Protein AF-0000000082848103 (afdb_homodimer)

Organism: NCBI:txid2654633

Sequence (304 aa):
MNLLFFLGFLLAAAAAAANQLCRLSSSDILIDDTCYRFENSNLNYHDAQRYCHIMKMNVAIAKDERKWNFLASMAVTKFGITNGNFYIGLSRSNASSPFYWDDGTPLEVHNFGIMTPQNNVIELMHTSKWTTVNPTEPHLFICSYLMNATHSMNLLFFLGFLLAAAAAAANQLCRLSSSDILIDDTCYRFENSNLNYHDAQRYCHIMKMNVAIAKDERKWNFLASMAVTKFGITNGNFYIGLSRSNASSPFYWDDGTPLEVHNFGIMTPQNNVIELMHTSKWTTVNPTEPHLFICSYLMNATHS

Radius of gyration: 25.79 Å; Cα contacts (8 Å, |Δi|>4): 547; chains: 2; bounding box: 111×70×80 Å

Structure (mmCIF, N/CA/C/O backbone):
data_AF-0000000082848103-model_v1
#
loop_
_entity.id
_entity.type
_entity.pdbx_description
1 polymer 'C-type lectin domain-containing protein'
#
loop_
_atom_site.group_PDB
_atom_site.id
_atom_site.type_symbol
_atom_site.label_atom_id
_atom_site.label_alt_id
_atom_site.label_comp_id
_atom_site.label_asym_id
_atom_site.label_entity_id
_atom_site.label_seq_id
_atom_site.pdbx_PDB_ins_code
_atom_site.Cartn_x
_atom_site.Cartn_y
_atom_site.Cartn_z
_atom_site.occupancy
_atom_site.B_iso_or_equiv
_atom_site.auth_seq_id
_atom_site.auth_comp_id
_atom_site.auth_asym_id
_atom_site.auth_atom_id
_atom_site.pdbx_PDB_model_num
ATOM 1 N N . MET A 1 1 ? 61.398 -39.276 14.894 1 38.74 1 MET A N 1
ATOM 2 C CA . MET A 1 1 ? 60.59 -38.394 14.057 1 38.74 1 MET A CA 1
ATOM 3 C C . MET A 1 1 ? 59.183 -38.243 14.627 1 38.74 1 MET A C 1
ATOM 5 O O . MET A 1 1 ? 58.469 -39.232 14.799 1 38.74 1 MET A O 1
ATOM 9 N N . ASN A 1 2 ? 58.945 -37.197 15.58 1 44.97 2 ASN A N 1
ATOM 10 C CA . ASN A 1 2 ? 57.739 -36.649 16.19 1 44.97 2 ASN A CA 1
ATOM 11 C C . ASN A 1 2 ? 56.753 -36.153 15.137 1 44.97 2 ASN A C 1
ATOM 13 O O . ASN A 1 2 ? 57.069 -35.248 14.362 1 44.97 2 ASN A O 1
ATOM 17 N N . LEU A 1 3 ? 55.925 -37.044 14.566 1 45.06 3 LEU A N 1
ATOM 18 C CA . LEU A 1 3 ? 54.809 -36.704 13.691 1 45.06 3 LEU A CA 1
ATOM 19 C C . LEU A 1 3 ? 53.856 -35.731 14.378 1 45.06 3 LEU A C 1
ATOM 21 O O . LEU A 1 3 ? 53.217 -36.081 15.373 1 45.06 3 LEU A O 1
ATOM 25 N N . LEU A 1 4 ? 54.234 -34.466 14.37 1 45.69 4 LEU A N 1
ATOM 26 C CA . LEU A 1 4 ? 53.339 -33.395 14.793 1 45.69 4 LEU A CA 1
ATOM 27 C C . LEU A 1 4 ? 52.054 -33.404 13.971 1 45.69 4 LEU A C 1
ATOM 29 O O . LEU A 1 4 ? 52.097 -33.306 12.743 1 45.69 4 LEU A O 1
ATOM 33 N N . PHE A 1 5 ? 51.038 -34.121 14.45 1 46.75 5 PHE A N 1
ATOM 34 C CA . PHE A 1 5 ? 49.677 -34.071 13.928 1 46.75 5 PHE A CA 1
ATOM 35 C C . PHE A 1 5 ? 49.118 -32.655 14.007 1 46.75 5 PHE A C 1
ATOM 37 O O . PHE A 1 5 ? 49.01 -32.085 15.095 1 46.75 5 PHE A O 1
ATOM 44 N N . PHE A 1 6 ? 49.348 -31.856 12.941 1 47.31 6 PHE A N 1
ATOM 45 C CA . PHE A 1 6 ? 48.682 -30.563 12.831 1 47.31 6 PHE A CA 1
ATOM 46 C C . PHE A 1 6 ? 47.17 -30.739 12.749 1 47.31 6 PHE A C 1
ATOM 48 O O . PHE A 1 6 ? 46.66 -31.331 11.796 1 47.31 6 PHE A O 1
ATOM 55 N N . LEU A 1 7 ? 46.516 -30.761 13.886 1 48.54 7 LEU A N 1
ATOM 56 C CA . LEU A 1 7 ? 45.06 -30.683 13.936 1 48.54 7 LEU A CA 1
ATOM 57 C C . LEU A 1 7 ? 44.563 -29.385 13.308 1 48.54 7 LEU A C 1
ATOM 59 O O . LEU A 1 7 ? 44.825 -28.298 13.829 1 48.54 7 LEU A O 1
ATOM 63 N N . GLY 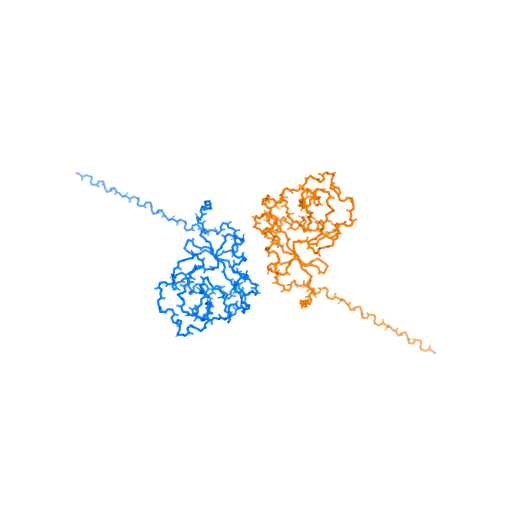A 1 8 ? 44.384 -29.401 11.985 1 44.58 8 GLY A N 1
ATOM 64 C CA . GLY A 1 8 ? 43.737 -28.286 11.312 1 44.58 8 GLY A CA 1
ATOM 65 C C . GLY A 1 8 ? 42.354 -27.982 11.855 1 44.58 8 GLY A C 1
ATOM 66 O O . GLY A 1 8 ? 41.498 -28.866 11.919 1 44.58 8 GLY A O 1
ATOM 67 N N . PHE A 1 9 ? 42.266 -26.956 12.772 1 48.6 9 PHE A N 1
ATOM 68 C CA . PHE A 1 9 ? 41.027 -26.382 13.282 1 48.6 9 PHE A CA 1
ATOM 69 C C . PHE A 1 9 ? 40.139 -25.906 12.138 1 48.6 9 PHE A C 1
ATOM 71 O O . PHE A 1 9 ? 40.493 -24.968 11.421 1 48.6 9 PHE A O 1
ATOM 78 N N . LEU A 1 10 ? 39.36 -26.781 11.61 1 42.66 10 LEU A N 1
ATOM 79 C CA . LEU A 1 10 ? 38.334 -26.307 10.688 1 42.66 10 LEU A CA 1
ATOM 80 C C . LEU A 1 10 ? 37.395 -25.323 11.378 1 42.66 10 LEU A C 1
ATOM 82 O O . LEU A 1 10 ? 36.751 -25.666 12.372 1 42.66 10 LEU A O 1
ATOM 86 N N . LEU A 1 11 ? 37.76 -24.032 11.452 1 42.9 11 LEU A N 1
ATOM 87 C CA . LEU A 1 11 ? 36.79 -23.015 11.841 1 42.9 11 LEU A CA 1
ATOM 88 C C . LEU A 1 11 ? 35.522 -23.122 11.001 1 42.9 11 LEU A C 1
ATOM 90 O O . LEU A 1 11 ? 35.542 -22.839 9.801 1 42.9 11 LEU A O 1
ATOM 94 N N . ALA A 1 12 ? 34.656 -23.998 11.282 1 45.14 12 ALA A N 1
ATOM 95 C CA . ALA A 1 12 ? 33.318 -23.991 10.695 1 45.14 12 ALA A CA 1
ATOM 96 C C . ALA A 1 12 ? 32.682 -22.607 10.797 1 45.14 12 ALA A C 1
ATOM 98 O O . ALA A 1 12 ? 32.472 -22.094 11.899 1 45.14 12 ALA A O 1
ATOM 99 N N . ALA A 1 13 ? 32.9 -21.693 9.881 1 44.04 13 ALA A N 1
ATOM 100 C CA . ALA A 1 13 ? 32.072 -20.494 9.771 1 44.04 13 ALA A CA 1
ATOM 101 C C . ALA A 1 13 ? 30.588 -20.845 9.823 1 44.04 13 ALA A C 1
ATOM 103 O O . ALA A 1 13 ? 30.061 -21.477 8.905 1 44.04 13 ALA A O 1
ATOM 104 N N . ALA A 1 14 ? 30.034 -21.255 10.899 1 41.36 14 ALA A N 1
ATOM 105 C CA . ALA A 1 14 ? 28.575 -21.198 10.944 1 41.36 14 ALA A CA 1
ATOM 106 C C . ALA A 1 14 ? 28.059 -19.882 10.369 1 41.36 14 ALA A C 1
ATOM 108 O O . ALA A 1 14 ? 28.39 -18.805 10.872 1 41.36 14 ALA A O 1
ATOM 109 N N . ALA A 1 15 ? 27.983 -19.78 9.045 1 41.16 15 ALA A N 1
ATOM 110 C CA . ALA A 1 15 ? 27.19 -18.669 8.526 1 41.16 15 ALA A CA 1
ATOM 111 C C . ALA A 1 15 ? 25.986 -18.388 9.421 1 41.16 15 ALA A C 1
ATOM 113 O O . ALA A 1 15 ? 25.136 -19.26 9.62 1 41.16 15 ALA A O 1
ATOM 114 N N . ALA A 1 16 ? 26.14 -17.748 10.471 1 39.76 16 ALA A N 1
ATOM 115 C CA . ALA A 1 16 ? 24.964 -17.189 11.134 1 39.76 16 ALA A CA 1
ATOM 116 C C . ALA A 1 16 ? 23.897 -16.795 10.117 1 39.76 16 ALA A C 1
ATOM 118 O O . ALA A 1 16 ? 24.147 -15.972 9.233 1 39.76 16 ALA A O 1
ATOM 119 N N . ALA A 1 17 ? 23.028 -17.785 9.568 1 39.12 17 ALA A N 1
ATOM 120 C CA . ALA A 1 17 ? 21.798 -17.39 8.887 1 39.12 17 ALA A CA 1
ATOM 121 C C . ALA A 1 17 ? 21.214 -16.121 9.501 1 39.12 17 ALA A C 1
ATOM 123 O O . ALA A 1 17 ? 20.656 -16.155 10.601 1 39.12 17 ALA A O 1
ATOM 124 N N . ALA A 1 18 ? 21.894 -15.073 9.589 1 44.94 18 ALA A N 1
ATOM 125 C CA . ALA A 1 18 ? 21.367 -13.786 10.037 1 44.94 18 ALA A CA 1
ATOM 126 C C . ALA A 1 18 ? 19.919 -13.602 9.591 1 44.94 18 ALA A C 1
ATOM 128 O O . ALA A 1 18 ? 19.563 -13.938 8.459 1 44.94 18 ALA A O 1
ATOM 129 N N . ASN A 1 19 ? 18.944 -13.93 10.401 1 50.44 19 ASN A N 1
ATOM 130 C CA . ASN A 1 19 ? 17.55 -13.585 10.144 1 50.44 19 ASN A CA 1
ATOM 131 C C . ASN A 1 19 ? 17.433 -12.415 9.172 1 50.44 19 ASN A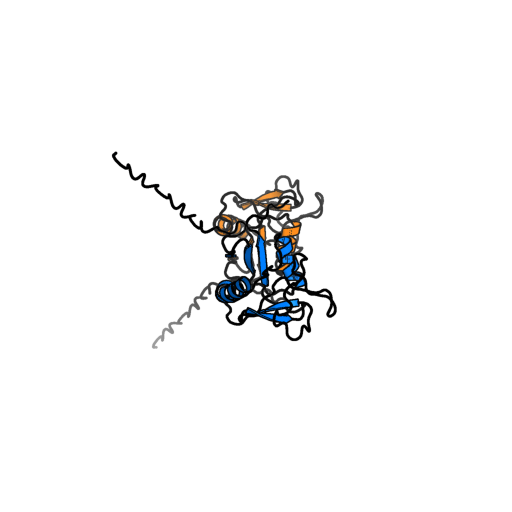 C 1
ATOM 133 O O . ASN A 1 19 ? 17.524 -11.254 9.577 1 50.44 19 ASN A O 1
ATOM 137 N N . GLN A 1 20 ? 17.958 -12.613 7.979 1 61.83 20 GLN A N 1
ATOM 138 C CA . GLN A 1 20 ? 18.025 -11.536 6.997 1 61.83 20 GLN A CA 1
ATOM 139 C C . GLN A 1 20 ? 16.665 -10.867 6.821 1 61.83 20 GLN A C 1
ATOM 141 O O . GLN A 1 20 ? 15.662 -11.541 6.579 1 61.83 20 GLN A O 1
ATOM 146 N N . LEU A 1 21 ? 16.349 -9.851 7.48 1 77.08 21 LEU A N 1
ATOM 147 C CA . LEU A 1 21 ? 15.111 -9.079 7.47 1 77.08 21 LEU A CA 1
ATOM 148 C C . LEU A 1 21 ? 14.981 -8.277 6.179 1 77.08 21 LEU A C 1
ATOM 150 O O . LEU A 1 21 ? 15.986 -7.861 5.598 1 77.08 21 LEU A O 1
ATOM 154 N N . CYS A 1 22 ? 13.818 -8.403 5.495 1 87.01 22 CYS A N 1
ATOM 155 C CA . CYS A 1 22 ? 13.524 -7.603 4.312 1 87.01 22 CYS A CA 1
ATOM 156 C C . CYS A 1 22 ? 13.775 -6.123 4.579 1 87.01 22 CYS A C 1
ATOM 158 O O . CYS A 1 22 ? 13.498 -5.63 5.673 1 87.01 22 CYS A O 1
ATOM 160 N N . ARG A 1 23 ? 14.401 -5.455 3.764 1 77.13 23 ARG A N 1
ATOM 161 C CA . ARG A 1 23 ? 14.873 -4.083 3.926 1 77.13 23 ARG A CA 1
ATOM 162 C C . ARG A 1 23 ? 13.703 -3.112 4.042 1 77.13 23 ARG A C 1
ATOM 164 O O . ARG A 1 23 ? 13.766 -2.143 4.801 1 77.13 23 ARG A O 1
ATOM 171 N N . LEU A 1 24 ? 12.64 -3.353 3.23 1 75.14 24 LEU A N 1
ATOM 172 C CA . LEU A 1 24 ? 11.568 -2.368 3.132 1 75.14 24 LEU A CA 1
ATOM 173 C C . LEU A 1 24 ? 10.625 -2.471 4.325 1 75.14 24 LEU A C 1
ATOM 175 O O . LEU A 1 24 ? 10.06 -1.467 4.764 1 75.14 24 LEU A O 1
ATOM 179 N N . SER A 1 25 ? 10.373 -3.685 4.744 1 79.57 25 SER A N 1
ATOM 180 C CA . SER A 1 25 ? 9.45 -3.859 5.861 1 79.57 25 SER A CA 1
ATOM 181 C C . SER A 1 25 ? 9.77 -5.124 6.65 1 79.57 25 SER A C 1
ATOM 183 O O . SER A 1 25 ? 9.982 -6.189 6.067 1 79.57 25 SER A O 1
ATOM 185 N N . SER A 1 26 ? 9.607 -4.943 7.917 1 79.9 26 SER A N 1
ATOM 186 C CA . SER A 1 26 ? 9.881 -6.081 8.788 1 79.9 26 SER A CA 1
ATOM 187 C C . SER A 1 26 ? 8.753 -7.106 8.729 1 79.9 26 SER A C 1
ATOM 189 O O . SER A 1 26 ? 8.922 -8.248 9.163 1 79.9 26 SER A O 1
ATOM 191 N N . SER A 1 27 ? 7.603 -6.701 8.192 1 85.08 27 SER A N 1
ATOM 192 C CA . SER A 1 27 ? 6.478 -7.626 8.096 1 85.08 27 SER A CA 1
ATOM 193 C C . SER A 1 27 ? 6.564 -8.471 6.829 1 85.08 27 SER A C 1
ATOM 195 O O . SER A 1 27 ? 5.848 -9.465 6.69 1 85.08 27 SER A O 1
ATOM 197 N N . ASP A 1 28 ? 7.481 -8.108 5.914 1 92.44 28 ASP A N 1
ATOM 198 C CA . ASP A 1 28 ? 7.677 -8.901 4.705 1 92.44 28 ASP A CA 1
ATOM 199 C C . ASP A 1 28 ? 8.405 -10.207 5.016 1 92.44 28 ASP A C 1
ATOM 201 O O . ASP A 1 28 ? 9.115 -10.305 6.019 1 92.44 28 ASP A O 1
ATOM 205 N N . ILE A 1 29 ? 8.241 -11.187 4.162 1 94.54 29 ILE A N 1
ATOM 206 C CA . ILE A 1 29 ? 8.839 -12.496 4.404 1 94.54 29 ILE A CA 1
ATOM 207 C C . ILE A 1 29 ? 9.914 -12.774 3.356 1 94.54 29 ILE A C 1
ATOM 209 O O . ILE A 1 29 ? 9.703 -12.539 2.164 1 94.54 29 ILE A O 1
ATOM 213 N N . LEU A 1 30 ? 11.024 -13.268 3.851 1 94.14 30 LEU A N 1
ATOM 214 C CA . LEU A 1 30 ? 12.147 -13.555 2.965 1 94.14 30 LEU A CA 1
ATOM 215 C C . LEU A 1 30 ? 12.205 -15.04 2.624 1 94.14 30 LEU A C 1
ATOM 217 O O . LEU A 1 30 ? 12.169 -15.888 3.518 1 94.14 30 LEU A O 1
ATOM 221 N N . ILE A 1 31 ? 12.22 -15.336 1.382 1 94.05 31 ILE A N 1
ATOM 222 C CA . ILE A 1 31 ? 12.522 -16.671 0.878 1 94.05 31 ILE A CA 1
ATOM 223 C C . ILE A 1 31 ? 13.647 -16.592 -0.151 1 94.05 31 ILE A C 1
ATOM 225 O O . ILE A 1 31 ? 13.469 -16.028 -1.233 1 94.05 31 ILE A O 1
ATOM 229 N N . ASP A 1 32 ? 14.728 -17.23 0.277 1 91.79 32 ASP A N 1
ATOM 230 C CA . ASP A 1 32 ? 15.934 -17.132 -0.539 1 91.79 32 ASP A CA 1
ATOM 231 C C . ASP A 1 32 ? 16.369 -15.677 -0.703 1 91.79 32 ASP A C 1
ATOM 233 O O . ASP A 1 32 ? 16.767 -15.03 0.268 1 91.79 32 ASP A O 1
ATOM 237 N N . ASP A 1 33 ? 16.2 -15.092 -1.875 1 92.87 33 ASP A N 1
ATOM 238 C CA . ASP A 1 33 ? 16.673 -13.731 -2.113 1 92.87 33 ASP A CA 1
ATOM 239 C C . ASP A 1 33 ? 15.507 -12.786 -2.395 1 92.87 33 ASP A C 1
ATOM 241 O O . ASP A 1 33 ? 15.711 -11.66 -2.854 1 92.87 33 ASP A O 1
ATOM 245 N N . THR A 1 34 ? 14.334 -13.31 -2.185 1 95.95 34 THR A N 1
ATOM 246 C CA . THR A 1 34 ? 13.152 -12.533 -2.541 1 95.95 34 THR A CA 1
ATOM 247 C C . THR A 1 34 ? 12.3 -12.248 -1.308 1 95.95 34 THR A C 1
ATOM 249 O O . THR A 1 34 ? 12.042 -13.146 -0.504 1 95.95 34 THR A O 1
ATOM 252 N N . CYS A 1 35 ? 11.905 -11.027 -1.14 1 96.58 35 CYS A N 1
ATOM 253 C CA . CYS A 1 35 ? 10.974 -10.603 -0.101 1 96.58 35 CYS A CA 1
ATOM 254 C C . CYS A 1 35 ? 9.551 -10.532 -0.639 1 96.58 35 CYS A C 1
ATOM 256 O O . CYS A 1 35 ? 9.329 -10.071 -1.761 1 96.58 35 CYS A O 1
ATOM 258 N N . TYR A 1 36 ? 8.618 -11.026 0.151 1 96.96 36 TYR A N 1
ATOM 259 C CA . TYR A 1 36 ? 7.212 -11.051 -0.237 1 96.96 36 TYR A CA 1
ATOM 260 C C . TYR A 1 36 ? 6.357 -10.278 0.76 1 96.96 36 TYR A C 1
ATOM 262 O O . TYR A 1 36 ? 6.507 -10.442 1.973 1 96.96 36 TYR A O 1
ATOM 270 N N . ARG A 1 37 ? 5.534 -9.413 0.241 1 95.3 37 ARG A N 1
ATOM 271 C CA . ARG A 1 37 ? 4.557 -8.653 1.014 1 95.3 37 ARG A CA 1
ATOM 272 C C . ARG A 1 37 ? 3.139 -9.139 0.734 1 95.3 37 ARG A C 1
ATOM 274 O O . ARG A 1 37 ? 2.702 -9.165 -0.418 1 95.3 37 ARG A O 1
ATOM 281 N N . PHE A 1 38 ? 2.438 -9.492 1.807 1 95.09 38 PHE A N 1
ATOM 282 C CA . PHE A 1 38 ? 1.047 -9.915 1.699 1 95.09 38 PHE A CA 1
ATOM 283 C C . PHE A 1 38 ? 0.104 -8.74 1.933 1 95.09 38 PHE A C 1
ATOM 285 O O . PHE A 1 38 ? 0.076 -8.168 3.025 1 95.09 38 PHE A O 1
ATOM 292 N N . GLU A 1 39 ? -0.548 -8.351 0.94 1 93.33 39 GLU A N 1
ATOM 293 C CA . GLU A 1 39 ? -1.459 -7.214 1.039 1 93.33 39 GLU A CA 1
ATOM 294 C C . GLU A 1 39 ? -2.9 -7.677 1.236 1 93.33 39 GLU A C 1
ATOM 296 O O . GLU A 1 39 ? -3.489 -8.287 0.342 1 93.33 39 GLU A O 1
ATOM 301 N N . ASN A 1 40 ? -3.441 -7.325 2.341 1 88.61 40 ASN A N 1
ATOM 302 C CA . ASN A 1 40 ? -4.782 -7.759 2.721 1 88.61 40 ASN A CA 1
ATOM 303 C C . ASN A 1 40 ? -5.848 -6.79 2.22 1 88.61 40 ASN A C 1
ATOM 305 O O . ASN A 1 40 ? -6.669 -6.305 3.001 1 88.61 40 ASN A O 1
ATOM 309 N N . SER A 1 41 ? -5.752 -6.31 1.056 1 89.31 41 SER A N 1
ATOM 310 C CA . SER A 1 41 ? -6.729 -5.497 0.337 1 89.31 41 SER A CA 1
ATOM 311 C C . SER A 1 41 ? -7.203 -6.197 -0.932 1 89.31 41 SER A C 1
ATOM 313 O O . SER A 1 41 ? -6.406 -6.814 -1.642 1 89.31 41 SER A O 1
ATOM 315 N N . ASN A 1 42 ? -8.455 -6.105 -1.161 1 93.38 42 ASN A N 1
ATOM 316 C CA . ASN A 1 42 ? -9.012 -6.678 -2.382 1 93.38 42 ASN A CA 1
ATOM 317 C C . ASN A 1 42 ? -8.991 -5.675 -3.532 1 93.38 42 ASN A C 1
ATOM 319 O O . ASN A 1 42 ? -9.69 -4.66 -3.49 1 93.38 42 ASN A O 1
ATOM 323 N N . LEU A 1 43 ? -8.219 -5.977 -4.493 1 96.56 43 LEU A N 1
ATOM 324 C CA . LEU A 1 43 ? -8.126 -5.124 -5.673 1 96.56 43 LEU A CA 1
ATOM 325 C C . LEU A 1 43 ? -8.211 -5.951 -6.951 1 96.56 43 LEU A C 1
ATOM 327 O O . LEU A 1 43 ? -7.951 -7.157 -6.933 1 96.56 43 LEU A O 1
ATOM 331 N N . ASN A 1 44 ? -8.67 -5.338 -8.024 1 97.74 44 ASN A N 1
ATOM 332 C CA . ASN A 1 44 ? -8.483 -6.002 -9.31 1 97.74 44 ASN A CA 1
ATOM 333 C C . ASN A 1 44 ? -7.006 -6.093 -9.684 1 97.74 44 ASN A C 1
ATOM 335 O O . ASN A 1 44 ? -6.158 -5.477 -9.037 1 97.74 44 ASN A O 1
ATOM 339 N N . TYR A 1 45 ? -6.728 -6.852 -10.667 1 98.1 45 TYR A N 1
ATOM 340 C CA . TYR A 1 45 ? -5.33 -7.16 -10.946 1 98.1 45 TYR A CA 1
ATOM 341 C C . TYR A 1 45 ? -4.554 -5.899 -11.307 1 98.1 45 TYR A C 1
ATOM 343 O O . TYR A 1 45 ? -3.421 -5.71 -10.858 1 98.1 45 TYR A O 1
ATOM 351 N N . HIS A 1 46 ? -5.148 -5.029 -12.153 1 97.77 46 HIS A N 1
ATOM 352 C CA . HIS A 1 46 ? -4.454 -3.83 -12.609 1 97.77 46 HIS A CA 1
ATOM 353 C C . HIS A 1 46 ? -4.157 -2.889 -11.447 1 97.77 46 HIS A C 1
ATOM 355 O O . HIS A 1 46 ? -3.063 -2.325 -11.362 1 97.77 46 HIS A O 1
ATOM 361 N N . ASP A 1 47 ? -5.092 -2.765 -10.564 1 97.86 47 ASP A N 1
ATOM 362 C CA . ASP A 1 47 ? -4.866 -1.928 -9.389 1 97.86 47 ASP A CA 1
ATOM 363 C C . ASP A 1 47 ? -3.836 -2.559 -8.455 1 97.86 47 ASP A C 1
ATOM 365 O O . ASP A 1 47 ? -3.027 -1.854 -7.848 1 97.86 47 ASP A O 1
ATOM 369 N N . ALA A 1 48 ? -3.891 -3.868 -8.275 1 98.36 48 ALA A N 1
ATOM 370 C CA . ALA A 1 48 ? -2.871 -4.565 -7.496 1 98.36 48 ALA A CA 1
ATOM 371 C C . ALA A 1 48 ? -1.481 -4.334 -8.081 1 98.36 48 ALA A C 1
ATOM 373 O O . ALA A 1 48 ? -0.523 -4.09 -7.344 1 98.36 48 ALA A O 1
ATOM 374 N N . GLN A 1 49 ? -1.445 -4.442 -9.419 1 98.53 49 GLN A N 1
ATOM 375 C CA . GLN A 1 49 ? -0.181 -4.21 -10.11 1 98.53 49 GLN A CA 1
ATOM 376 C C . GLN A 1 49 ? 0.313 -2.783 -9.888 1 98.53 49 GLN A C 1
ATOM 378 O O . GLN A 1 49 ? 1.486 -2.568 -9.578 1 98.53 49 GLN A O 1
ATOM 383 N N . ARG A 1 50 ? -0.548 -1.833 -10.01 1 97.67 50 ARG A N 1
ATOM 384 C CA . ARG A 1 50 ? -0.181 -0.441 -9.776 1 97.67 50 ARG A CA 1
ATOM 385 C C . ARG A 1 50 ? 0.293 -0.233 -8.341 1 97.67 50 ARG A C 1
ATOM 387 O O . ARG A 1 50 ? 1.294 0.447 -8.105 1 97.67 50 ARG A O 1
ATOM 394 N N . TYR A 1 51 ? -0.375 -0.82 -7.386 1 96.94 51 TYR A N 1
ATOM 395 C CA . TYR A 1 51 ? 0.01 -0.756 -5.98 1 96.94 51 TYR A CA 1
ATOM 396 C C . TYR A 1 51 ? 1.449 -1.219 -5.788 1 96.94 51 TYR A C 1
ATOM 398 O O . TYR A 1 51 ? 2.264 -0.504 -5.2 1 96.94 51 TYR A O 1
ATOM 406 N N . CYS A 1 52 ? 1.746 -2.367 -6.275 1 97.91 52 CYS A N 1
ATOM 407 C CA . CYS A 1 52 ? 3.084 -2.92 -6.095 1 97.91 52 CYS A CA 1
ATOM 408 C C . CYS A 1 52 ? 4.129 -2.058 -6.794 1 97.91 52 CYS A C 1
ATOM 410 O O . CYS A 1 52 ? 5.186 -1.774 -6.227 1 97.91 52 CYS A O 1
ATOM 412 N N . HIS A 1 53 ? 3.794 -1.569 -7.959 1 97.8 53 HIS A N 1
ATOM 413 C CA . HIS A 1 53 ? 4.767 -0.816 -8.741 1 97.8 53 HIS A CA 1
ATOM 414 C C . HIS A 1 53 ? 5.068 0.533 -8.096 1 97.8 53 HIS A C 1
ATOM 416 O O . HIS A 1 53 ? 6.208 1.002 -8.129 1 97.8 53 HIS A O 1
ATOM 422 N N . ILE A 1 54 ? 4.055 1.148 -7.516 1 96.15 54 ILE A N 1
ATOM 423 C CA . ILE A 1 54 ? 4.271 2.414 -6.824 1 96.15 54 ILE A CA 1
ATOM 424 C C . ILE A 1 54 ? 5.27 2.217 -5.686 1 96.15 54 ILE A C 1
ATOM 426 O O . ILE A 1 54 ? 6.092 3.095 -5.414 1 96.15 54 ILE A O 1
ATOM 430 N N . MET A 1 55 ? 5.26 1.028 -5.096 1 93.31 55 MET A N 1
ATOM 431 C CA . MET A 1 55 ? 6.146 0.702 -3.982 1 93.31 55 MET A CA 1
ATOM 432 C C . MET A 1 55 ? 7.456 0.104 -4.485 1 93.31 55 MET A C 1
ATOM 434 O O . MET A 1 55 ? 8.22 -0.469 -3.708 1 93.31 55 MET A O 1
ATOM 438 N N . LYS A 1 56 ? 7.686 0.203 -5.804 1 93.41 56 LYS A N 1
ATOM 439 C CA . LYS A 1 56 ? 8.903 -0.291 -6.441 1 93.41 56 LYS A CA 1
ATOM 440 C C . LYS A 1 56 ? 9.031 -1.803 -6.285 1 93.41 56 LYS A C 1
ATOM 442 O O . LYS A 1 56 ? 10.131 -2.321 -6.081 1 93.41 56 LYS A O 1
ATOM 447 N N . MET A 1 57 ? 7.94 -2.455 -6.254 1 96.47 57 MET A N 1
ATOM 448 C CA . MET A 1 57 ? 7.833 -3.911 -6.226 1 96.47 57 MET A CA 1
ATOM 449 C C . MET A 1 57 ? 7.11 -4.428 -7.465 1 96.47 57 MET A C 1
ATOM 451 O O . MET A 1 57 ? 6.664 -3.641 -8.302 1 96.47 57 MET A O 1
ATOM 455 N N . ASN A 1 58 ? 7.079 -5.714 -7.655 1 98.2 58 ASN A N 1
ATOM 456 C CA . ASN A 1 58 ? 6.253 -6.405 -8.64 1 98.2 58 ASN A CA 1
ATOM 457 C C . ASN A 1 58 ? 5.1 -7.154 -7.977 1 98.2 58 ASN A C 1
ATOM 459 O O . ASN A 1 58 ? 5.171 -7.489 -6.793 1 98.2 58 ASN A O 1
ATOM 463 N N . VAL A 1 59 ? 3.999 -7.304 -8.755 1 98.65 59 VAL A N 1
ATOM 464 C CA . VAL A 1 59 ? 3.155 -8.401 -8.295 1 98.65 59 VAL A CA 1
ATOM 465 C C . VAL A 1 59 ? 3.982 -9.68 -8.186 1 98.65 59 VAL A C 1
ATOM 467 O O . VAL A 1 59 ? 4.847 -9.94 -9.026 1 98.65 59 VAL A O 1
ATOM 470 N N . ALA A 1 60 ? 3.816 -10.477 -7.246 1 98.19 60 ALA A N 1
ATOM 471 C CA . ALA A 1 60 ? 4.748 -11.483 -6.743 1 98.19 60 ALA A CA 1
ATOM 472 C C . ALA A 1 60 ? 5.314 -12.325 -7.883 1 98.19 60 ALA A C 1
ATOM 474 O O . ALA A 1 60 ? 4.56 -12.904 -8.669 1 98.19 60 ALA A O 1
ATOM 475 N N . ILE A 1 61 ? 6.588 -12.329 -7.964 1 97.14 61 ILE A N 1
ATOM 476 C CA . ILE A 1 61 ? 7.346 -13.209 -8.847 1 97.14 61 ILE A CA 1
ATOM 477 C C . ILE A 1 61 ? 7.77 -14.463 -8.087 1 97.14 61 ILE A C 1
ATOM 479 O O . ILE A 1 61 ? 8.527 -14.382 -7.117 1 97.14 61 ILE A O 1
ATOM 483 N N . ALA A 1 62 ? 7.302 -15.568 -8.408 1 94.54 62 ALA A N 1
ATOM 484 C CA . ALA A 1 62 ? 7.609 -16.867 -7.813 1 94.54 62 ALA A CA 1
ATOM 485 C C . ALA A 1 62 ? 7.708 -17.95 -8.883 1 94.54 62 ALA A C 1
ATOM 487 O O . ALA A 1 62 ? 6.693 -18.503 -9.312 1 94.54 62 ALA A O 1
ATOM 488 N N . LYS A 1 63 ? 8.9 -18.313 -9.163 1 90.12 63 LYS A N 1
ATOM 489 C CA . LYS A 1 63 ? 9.091 -19.07 -10.397 1 90.12 63 LYS A CA 1
ATOM 490 C C . LYS A 1 63 ? 9.352 -20.544 -10.103 1 90.12 63 LYS A C 1
ATOM 492 O O . LYS A 1 63 ? 9.73 -21.304 -10.997 1 90.12 63 LYS A O 1
ATOM 497 N N . ASP A 1 64 ? 9.239 -20.972 -8.853 1 90.02 64 ASP A N 1
ATOM 498 C CA . ASP A 1 64 ? 9.422 -22.389 -8.553 1 90.02 64 ASP A CA 1
ATOM 499 C C . ASP A 1 64 ? 8.383 -22.876 -7.545 1 90.02 64 ASP A C 1
ATOM 501 O O . ASP A 1 64 ? 7.75 -22.07 -6.86 1 90.02 64 ASP A O 1
ATOM 505 N N . GLU A 1 65 ? 8.211 -24.19 -7.507 1 89.41 65 GLU A N 1
ATOM 506 C CA . GLU A 1 65 ? 7.171 -24.834 -6.711 1 89.41 65 GLU A CA 1
ATOM 507 C C . GLU A 1 65 ? 7.38 -24.582 -5.22 1 89.41 65 GLU A C 1
ATOM 509 O O . GLU A 1 65 ? 6.414 -24.444 -4.467 1 89.41 65 GLU A O 1
ATOM 514 N N . ARG A 1 66 ? 8.624 -24.539 -4.821 1 91.88 66 ARG A N 1
ATOM 515 C CA . ARG A 1 66 ? 8.911 -24.287 -3.412 1 91.88 66 ARG A CA 1
ATOM 516 C C . ARG A 1 66 ? 8.319 -22.956 -2.962 1 91.88 66 ARG A C 1
ATOM 518 O O . ARG A 1 66 ? 7.728 -22.866 -1.885 1 91.88 66 ARG A O 1
ATOM 525 N N . LYS A 1 67 ? 8.488 -22.021 -3.813 1 93.95 67 LYS A N 1
ATOM 526 C CA . LYS A 1 67 ? 7.97 -20.696 -3.483 1 93.95 67 LYS A CA 1
ATOM 527 C C . LYS A 1 67 ? 6.444 -20.682 -3.505 1 93.95 67 LYS A C 1
ATOM 529 O O . LYS A 1 67 ? 5.812 -20.07 -2.642 1 93.95 67 LYS A O 1
ATOM 534 N N . TRP A 1 68 ? 5.794 -21.396 -4.402 1 92.39 68 TRP A N 1
ATOM 535 C CA . TRP A 1 68 ? 4.338 -21.486 -4.433 1 92.39 68 TRP A CA 1
ATOM 536 C C . TRP A 1 68 ? 3.802 -22.091 -3.14 1 92.39 68 TRP A C 1
ATOM 538 O O . TRP A 1 68 ? 2.85 -21.572 -2.553 1 92.39 68 TRP A O 1
ATOM 548 N N . ASN A 1 69 ? 4.461 -23.216 -2.794 1 92.89 69 ASN A N 1
ATOM 549 C CA . ASN A 1 69 ? 4.043 -23.902 -1.576 1 92.89 69 ASN A CA 1
ATOM 550 C C . ASN A 1 69 ? 4.213 -23.015 -0.346 1 92.89 69 ASN A C 1
ATOM 552 O O . ASN A 1 69 ? 3.343 -22.982 0.526 1 92.89 69 ASN A O 1
ATOM 556 N N . PHE A 1 70 ? 5.288 -22.366 -0.35 1 94.91 70 PHE A N 1
ATOM 557 C CA . PHE A 1 70 ? 5.586 -21.479 0.769 1 94.91 70 PHE A CA 1
ATOM 558 C C . PHE A 1 70 ? 4.563 -20.353 0.854 1 94.91 70 PHE A C 1
ATOM 560 O O . PHE A 1 70 ? 4.023 -20.078 1.927 1 94.91 70 PHE A O 1
ATOM 567 N N . LEU A 1 71 ? 4.296 -19.638 -0.278 1 95.99 71 LEU A N 1
ATOM 568 C CA . LEU A 1 71 ? 3.364 -18.517 -0.306 1 95.99 71 LEU A CA 1
ATOM 569 C C . LEU A 1 71 ? 1.964 -18.964 0.1 1 95.99 71 LEU A C 1
ATOM 571 O O . LEU A 1 71 ? 1.28 -18.27 0.855 1 95.99 71 LEU A O 1
ATOM 575 N N . ALA A 1 72 ? 1.541 -20.096 -0.392 1 94.35 72 ALA A N 1
ATOM 576 C CA . ALA A 1 72 ? 0.23 -20.633 -0.036 1 94.35 72 ALA A CA 1
ATOM 577 C C . ALA A 1 72 ? 0.139 -20.909 1.462 1 94.35 72 ALA A C 1
ATOM 579 O O . ALA A 1 72 ? -0.878 -20.611 2.093 1 94.35 72 ALA A O 1
ATOM 580 N N . SER A 1 73 ? 1.187 -21.475 1.993 1 93.87 73 SER A N 1
ATOM 581 C CA . SER A 1 73 ? 1.19 -21.791 3.417 1 93.87 73 SER A CA 1
ATOM 582 C C . SER A 1 73 ? 1.16 -20.523 4.265 1 93.87 73 SER A C 1
ATOM 584 O O . SER A 1 73 ? 0.458 -20.464 5.276 1 93.87 73 SER A O 1
ATOM 586 N N . MET A 1 74 ? 1.888 -19.491 3.851 1 94.49 74 MET A N 1
ATOM 587 C CA . MET A 1 74 ? 1.995 -18.25 4.614 1 94.49 74 MET A CA 1
ATOM 588 C C . MET A 1 74 ? 0.696 -17.453 4.54 1 94.49 74 MET A C 1
ATOM 590 O O . MET A 1 74 ? 0.42 -16.627 5.412 1 94.49 74 MET A O 1
ATOM 594 N N . ALA A 1 75 ? -0.089 -17.639 3.474 1 92.44 75 ALA A N 1
ATOM 595 C CA . ALA A 1 75 ? -1.311 -16.87 3.259 1 92.44 75 ALA A CA 1
ATOM 596 C C . ALA A 1 75 ? -2.265 -17.012 4.442 1 92.44 75 ALA A C 1
ATOM 598 O O . ALA A 1 75 ? -2.977 -16.067 4.79 1 92.44 75 ALA A O 1
ATOM 599 N N . VAL A 1 76 ? -2.259 -18.17 5.077 1 90.08 76 VAL A N 1
ATOM 600 C CA . VAL A 1 76 ? -3.129 -18.405 6.224 1 90.08 76 VAL A CA 1
ATOM 601 C C . VAL A 1 76 ? -2.813 -17.399 7.328 1 90.08 76 VAL A C 1
ATOM 603 O O . VAL A 1 76 ? -3.716 -16.759 7.871 1 90.08 76 VAL A O 1
ATOM 606 N N . THR A 1 77 ? -1.597 -17.262 7.646 1 90.25 77 THR A N 1
ATOM 607 C CA . THR A 1 77 ? -1.169 -16.395 8.738 1 90.25 77 THR A CA 1
ATOM 608 C C . THR A 1 77 ? -1.199 -14.931 8.31 1 90.25 77 THR A C 1
ATOM 610 O O . THR A 1 77 ? -1.618 -14.063 9.079 1 90.25 77 THR A O 1
ATOM 613 N N . LYS A 1 78 ? -0.806 -14.709 7.12 1 91.83 78 LYS A N 1
ATOM 614 C CA . LYS A 1 78 ? -0.584 -13.329 6.7 1 91.83 78 LYS A CA 1
ATOM 615 C C . LYS A 1 78 ? -1.889 -12.67 6.262 1 91.83 78 LYS A C 1
ATOM 617 O O . LYS A 1 78 ? -2.096 -11.477 6.493 1 91.83 78 LYS A O 1
ATOM 622 N N . PHE A 1 79 ? -2.775 -13.401 5.664 1 90.64 79 PHE A N 1
ATOM 623 C CA . PHE A 1 79 ? -4.075 -12.872 5.269 1 90.64 79 PHE A CA 1
ATOM 624 C C . PHE A 1 79 ? -5.133 -13.198 6.316 1 90.64 79 PHE A C 1
ATOM 626 O O . PHE A 1 79 ? -6.196 -12.575 6.348 1 90.64 79 PHE A O 1
ATOM 633 N N . GLY A 1 80 ? -4.877 -14.153 7.164 1 85.97 80 GLY A N 1
ATOM 634 C CA . GLY A 1 80 ? -5.862 -14.588 8.142 1 85.97 80 GLY A CA 1
ATOM 635 C C . GLY A 1 80 ? -6.996 -15.389 7.532 1 85.97 80 GLY A C 1
ATOM 636 O O . GLY A 1 80 ? -8.137 -15.309 7.992 1 85.97 80 GLY A O 1
ATOM 637 N N . ILE A 1 81 ? -6.694 -15.919 6.327 1 83.96 81 ILE A N 1
ATOM 638 C CA . ILE A 1 81 ? -7.713 -16.702 5.637 1 83.96 81 ILE A CA 1
ATOM 639 C C . ILE A 1 81 ? -7.197 -18.118 5.39 1 83.96 81 ILE A C 1
ATOM 641 O O . ILE A 1 81 ? -5.987 -18.336 5.293 1 83.96 81 ILE A O 1
ATOM 645 N N . THR A 1 82 ? -8.09 -19.072 5.233 1 83.69 82 THR A N 1
ATOM 646 C CA . THR A 1 82 ? -7.695 -20.464 5.048 1 83.69 82 THR A CA 1
ATOM 647 C C . THR A 1 82 ? -7.954 -20.913 3.613 1 83.69 82 THR A C 1
ATOM 649 O O . THR A 1 82 ? -7.292 -21.825 3.113 1 83.69 82 THR A O 1
ATOM 652 N N . ASN A 1 83 ? -8.819 -20.392 2.934 1 83.95 83 ASN A N 1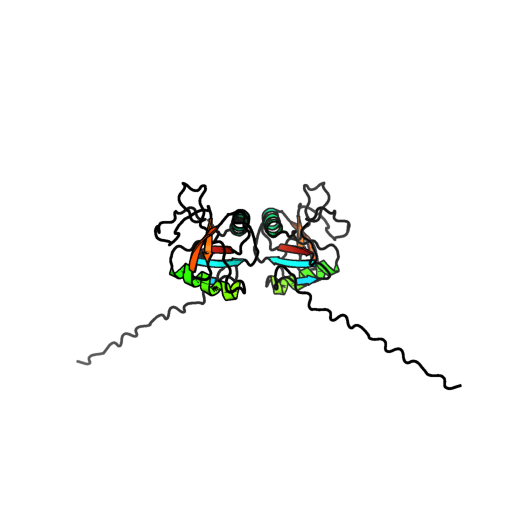
ATOM 653 C CA . ASN A 1 83 ? -9.209 -20.888 1.619 1 83.95 83 ASN A CA 1
ATOM 654 C C . ASN A 1 83 ? -9.222 -19.771 0.58 1 83.95 83 ASN A C 1
ATOM 656 O O . ASN A 1 83 ? -9.939 -19.855 -0.42 1 83.95 83 ASN A O 1
ATOM 660 N N . GLY A 1 84 ? -8.494 -18.793 0.739 1 86 84 GLY A N 1
ATOM 661 C CA . GLY A 1 84 ? -8.511 -17.67 -0.185 1 86 84 GLY A CA 1
ATOM 662 C C . GLY A 1 84 ? -7.465 -17.781 -1.278 1 86 84 GLY A C 1
ATOM 663 O O . GLY A 1 84 ? -6.466 -18.485 -1.12 1 86 84 GLY A O 1
ATOM 664 N N . ASN A 1 85 ? -7.755 -17.214 -2.424 1 92.22 85 ASN A N 1
ATOM 665 C CA . ASN A 1 85 ? -6.819 -17.085 -3.536 1 92.22 85 ASN A CA 1
ATOM 666 C C . ASN A 1 85 ? -6.237 -15.677 -3.619 1 92.22 85 ASN A C 1
ATOM 668 O O . ASN A 1 85 ? -6.823 -14.727 -3.097 1 92.22 85 ASN A O 1
ATOM 672 N N . PHE A 1 86 ? -5.137 -15.598 -4.238 1 96.38 86 PHE A N 1
ATOM 673 C CA . PHE A 1 86 ? -4.478 -14.299 -4.306 1 96.38 86 PHE A CA 1
ATOM 674 C C . PHE A 1 86 ? -3.683 -14.162 -5.598 1 96.38 86 PHE A C 1
ATOM 676 O O . PHE A 1 86 ? -3.146 -15.147 -6.11 1 96.38 86 PHE A O 1
ATOM 683 N N . TYR A 1 87 ? -3.64 -12.958 -6.025 1 97.01 87 TYR A N 1
ATOM 684 C CA . TYR A 1 87 ? -2.885 -12.679 -7.242 1 97.01 87 TYR A CA 1
ATOM 685 C C . TYR A 1 87 ? -1.393 -12.894 -7.018 1 97.01 87 TYR A C 1
ATOM 687 O O . TYR A 1 87 ? -0.85 -12.496 -5.985 1 97.01 87 TYR A O 1
ATOM 695 N N . ILE A 1 88 ? -0.811 -13.551 -7.979 1 96.39 88 ILE A N 1
ATOM 696 C CA . ILE A 1 88 ? 0.628 -13.499 -8.213 1 96.39 88 ILE A CA 1
ATOM 697 C C . ILE A 1 88 ? 0.907 -12.879 -9.58 1 96.39 88 ILE A C 1
ATOM 699 O O . ILE A 1 88 ? -0.011 -12.693 -10.383 1 96.39 88 ILE A O 1
ATOM 703 N N 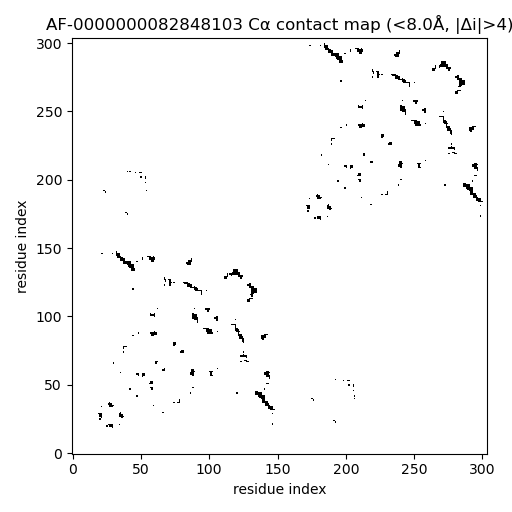. GLY A 1 89 ? 2.104 -12.52 -9.917 1 97.17 89 GLY A N 1
ATOM 704 C CA . GLY A 1 89 ? 2.472 -11.666 -11.035 1 97.17 89 GLY A CA 1
ATOM 705 C C . GLY A 1 89 ? 2.529 -12.406 -12.358 1 97.17 89 GLY A C 1
ATOM 706 O O . GLY A 1 89 ? 3.516 -12.306 -13.089 1 97.17 89 GLY A O 1
ATOM 707 N N . LEU A 1 90 ? 1.419 -13.149 -12.644 1 94.79 90 LEU A N 1
ATOM 708 C CA . LEU A 1 90 ? 1.331 -13.825 -13.933 1 94.79 90 LEU A CA 1
ATOM 709 C C . LEU A 1 90 ? 0.108 -13.352 -14.713 1 94.79 90 LEU A C 1
ATOM 711 O O . LEU A 1 90 ? -1.024 -13.491 -14.245 1 94.79 90 LEU A O 1
ATOM 715 N N . SER A 1 91 ? 0.345 -12.807 -15.908 1 95.22 91 SER A N 1
ATOM 716 C CA . SER A 1 91 ? -0.734 -12.294 -16.746 1 95.22 91 SER A CA 1
ATOM 717 C C . SER A 1 91 ? -0.374 -12.383 -18.226 1 95.22 91 SER A C 1
ATOM 719 O O . SER A 1 91 ? 0.774 -12.665 -18.575 1 95.22 91 SER A O 1
ATOM 721 N N . ARG A 1 92 ? -1.4 -12.246 -19.024 1 94.29 92 ARG A N 1
ATOM 722 C CA . ARG A 1 92 ? -1.233 -12.175 -20.472 1 94.29 92 ARG A CA 1
ATOM 723 C C . ARG A 1 92 ? -2.153 -11.121 -21.078 1 94.29 92 ARG A C 1
ATOM 725 O O . ARG A 1 92 ? -3.152 -10.736 -20.467 1 94.29 92 ARG A O 1
ATOM 732 N N . SER A 1 93 ? -1.729 -10.625 -22.193 1 93.15 93 SER A N 1
ATOM 733 C CA . SER A 1 93 ? -2.451 -9.516 -22.808 1 93.15 93 SER A CA 1
ATOM 734 C C . SER A 1 93 ? -3.773 -9.983 -23.41 1 93.15 93 SER A C 1
ATOM 736 O O . SER A 1 93 ? -4.754 -9.237 -23.42 1 93.15 93 SER A O 1
ATOM 738 N N . ASN A 1 94 ? -3.785 -11.135 -23.915 1 91.14 94 ASN A N 1
ATOM 739 C CA . ASN A 1 94 ? -4.987 -11.752 -24.467 1 91.14 94 ASN A CA 1
ATOM 740 C C . ASN A 1 94 ? -4.912 -13.275 -24.41 1 91.14 94 ASN A C 1
ATOM 742 O O . ASN A 1 94 ? -3.862 -13.837 -24.094 1 91.14 94 ASN A O 1
ATOM 746 N N . ALA A 1 95 ? -5.994 -14.02 -24.75 1 87.62 95 ALA A N 1
ATOM 747 C CA . ALA A 1 95 ? -6.124 -15.466 -24.588 1 87.62 95 ALA A CA 1
ATOM 748 C C . ALA A 1 95 ? -5.109 -16.209 -25.451 1 87.62 95 ALA A C 1
ATOM 750 O O . ALA A 1 95 ? -4.743 -17.348 -25.149 1 87.62 95 ALA A O 1
ATOM 751 N N . SER A 1 96 ? -4.601 -15.592 -26.532 1 88.39 96 SER A N 1
ATOM 752 C CA . SER A 1 96 ? -3.695 -16.26 -27.461 1 88.39 96 SER A CA 1
ATOM 753 C C . SER A 1 96 ? -2.239 -15.95 -27.133 1 88.39 96 SER A C 1
ATOM 755 O O . SER A 1 96 ? -1.326 -16.524 -27.73 1 88.39 96 SER A O 1
ATOM 757 N N . SER A 1 97 ? -2.031 -15.072 -26.148 1 90.53 97 SER A N 1
ATOM 758 C CA . SER A 1 97 ? -0.68 -14.67 -25.772 1 90.53 97 SER A CA 1
ATOM 759 C C . SER A 1 97 ? -0.138 -15.54 -24.643 1 90.53 97 SER A C 1
ATOM 761 O O . SER A 1 97 ? -0.907 -16.08 -23.845 1 90.53 97 SER A O 1
ATOM 763 N N . PRO A 1 98 ? 1.125 -15.712 -24.623 1 89.14 98 PRO A N 1
ATOM 764 C CA . PRO A 1 98 ? 1.704 -16.413 -23.475 1 89.14 98 PRO A CA 1
ATOM 765 C C . PRO A 1 98 ? 1.589 -15.616 -22.178 1 89.14 98 PRO A C 1
ATOM 767 O O . PRO A 1 98 ? 1.327 -14.411 -22.211 1 89.14 98 PRO A O 1
ATOM 770 N N . PHE A 1 99 ? 1.739 -16.331 -21.107 1 91.96 99 PHE A N 1
ATOM 771 C CA . PHE A 1 99 ? 1.786 -15.673 -19.807 1 91.96 99 PHE A CA 1
ATOM 772 C C . PHE A 1 99 ? 3.187 -15.148 -19.516 1 91.96 99 PHE A C 1
ATOM 774 O O . PHE A 1 99 ? 4.18 -15.808 -19.828 1 91.96 99 PHE A O 1
ATOM 781 N N . TYR A 1 100 ? 3.179 -13.982 -18.865 1 94.58 100 TYR A N 1
ATOM 782 C CA . TYR A 1 100 ? 4.416 -13.375 -18.386 1 94.58 100 TYR A CA 1
ATOM 783 C C . TYR A 1 100 ? 4.324 -13.05 -16.9 1 94.58 100 TYR A C 1
ATOM 785 O O . TYR A 1 100 ? 3.255 -12.689 -16.402 1 94.58 100 TYR A O 1
ATOM 793 N N . TRP A 1 101 ? 5.47 -13.21 -16.336 1 96.11 101 TRP A N 1
ATOM 794 C CA . TRP A 1 101 ? 5.587 -12.656 -14.992 1 96.11 101 TRP A CA 1
ATOM 795 C C . TRP A 1 101 ? 5.586 -11.131 -15.029 1 96.11 101 TRP A C 1
ATOM 797 O O . TRP A 1 101 ? 5.923 -10.529 -16.051 1 96.11 101 TRP A O 1
ATOM 807 N N . ASP A 1 102 ? 5.309 -10.54 -13.936 1 98.04 102 ASP A N 1
ATOM 808 C CA . ASP A 1 102 ? 5.188 -9.091 -13.812 1 98.04 102 ASP A CA 1
ATOM 809 C C . ASP A 1 102 ? 6.52 -8.402 -14.103 1 98.04 102 ASP A C 1
ATOM 811 O O . ASP A 1 102 ? 6.552 -7.209 -14.415 1 98.04 102 ASP A O 1
ATOM 815 N N . ASP A 1 103 ? 7.562 -9.131 -14.067 1 97.08 103 ASP A N 1
ATOM 816 C CA . ASP A 1 103 ? 8.864 -8.543 -14.366 1 97.08 103 ASP A CA 1
ATOM 817 C C . ASP A 1 103 ? 9.184 -8.644 -15.855 1 97.08 103 ASP A C 1
ATOM 819 O O . ASP A 1 103 ? 10.287 -8.298 -16.284 1 97.08 103 ASP A O 1
ATOM 823 N N . GLY A 1 104 ? 8.276 -9.225 -16.584 1 96.37 104 GLY A N 1
ATOM 824 C CA . GLY A 1 104 ? 8.439 -9.26 -18.029 1 96.37 104 GLY A CA 1
ATOM 825 C C . GLY A 1 104 ? 8.993 -10.579 -18.535 1 96.37 104 GLY A C 1
ATOM 826 O O . GLY A 1 104 ? 9.079 -10.798 -19.745 1 96.37 104 GLY A O 1
ATOM 827 N N . THR A 1 105 ? 9.37 -11.492 -17.675 1 95.35 105 THR A N 1
ATOM 828 C CA . THR A 1 105 ? 9.896 -12.78 -18.114 1 95.35 105 THR A CA 1
ATOM 829 C C . THR A 1 105 ? 8.761 -13.757 -18.409 1 95.35 105 THR A C 1
ATOM 831 O O . THR A 1 105 ? 7.71 -13.707 -17.767 1 95.35 105 THR A O 1
ATOM 834 N N . PRO A 1 106 ? 8.928 -14.581 -19.332 1 91.54 106 PRO A N 1
ATOM 835 C CA . PRO A 1 106 ? 7.864 -15.521 -19.691 1 91.54 106 PRO A CA 1
ATOM 836 C C . PRO A 1 106 ? 7.715 -16.658 -18.683 1 91.54 106 PRO A C 1
ATOM 838 O O . PRO A 1 106 ? 8.684 -17.023 -18.011 1 91.54 106 PRO A O 1
ATOM 841 N N . LEU A 1 107 ? 6.537 -17.11 -18.598 1 89.08 107 LEU A N 1
ATOM 842 C CA . LEU A 1 107 ? 6.327 -18.354 -17.866 1 89.08 107 LEU A CA 1
ATOM 843 C C . LEU A 1 107 ? 6.954 -19.532 -18.605 1 89.08 107 LEU A C 1
ATOM 845 O O . LEU A 1 107 ? 6.646 -19.77 -19.775 1 89.08 107 LEU A O 1
ATOM 849 N N . GLU A 1 108 ? 8.095 -20.044 -18.084 1 78.96 108 GLU A N 1
ATOM 850 C CA . GLU A 1 108 ? 8.784 -21.146 -18.749 1 78.96 108 GLU A CA 1
ATOM 851 C C . GLU A 1 108 ? 8.075 -22.473 -18.496 1 78.96 108 GLU A C 1
ATOM 853 O O . GLU A 1 108 ? 8.317 -23.457 -19.199 1 78.96 108 GLU A O 1
ATOM 858 N N . VAL A 1 109 ? 7.283 -22.625 -17.41 1 64.32 109 VAL A N 1
ATOM 859 C CA . VAL A 1 109 ? 6.815 -23.953 -17.026 1 64.32 109 VAL A CA 1
ATOM 860 C C . VAL A 1 109 ? 5.443 -24.215 -17.642 1 64.32 109 VAL A C 1
ATOM 862 O O . VAL A 1 109 ? 4.569 -23.344 -17.621 1 64.32 109 VAL A O 1
ATOM 865 N N . HIS A 1 110 ? 5.361 -24.99 -18.67 1 57.34 110 HIS A N 1
ATOM 866 C CA . HIS A 1 110 ? 4.111 -25.44 -19.27 1 57.34 110 HIS A CA 1
ATOM 867 C C . HIS A 1 110 ? 3.177 -26.032 -18.219 1 57.34 110 HIS A C 1
ATOM 869 O O . HIS A 1 110 ? 1.957 -26.039 -18.399 1 57.34 110 HIS A O 1
ATOM 875 N N . ASN A 1 111 ? 3.706 -26.761 -17.319 1 50.53 111 ASN A N 1
ATOM 876 C CA . ASN A 1 111 ? 2.761 -27.664 -16.672 1 50.53 111 ASN A CA 1
ATOM 877 C C . ASN A 1 111 ? 2.13 -27.024 -15.438 1 50.53 111 ASN A C 1
ATOM 879 O O . ASN A 1 111 ? 1.919 -27.695 -14.426 1 50.53 111 ASN A O 1
ATOM 883 N N . PHE A 1 112 ? 2.129 -25.759 -15.413 1 53.87 112 PHE A N 1
ATOM 884 C CA . PHE A 1 112 ? 1.498 -25.364 -14.159 1 53.87 112 PHE A CA 1
ATOM 885 C C . PHE A 1 112 ? 0.008 -25.681 -14.18 1 53.87 112 PHE A C 1
ATOM 887 O O . PHE A 1 112 ? -0.737 -25.247 -13.298 1 53.87 112 PHE A O 1
ATOM 894 N N . GLY A 1 113 ? -0.168 -26.988 -14.368 1 55.28 113 GLY A N 1
ATOM 895 C CA . GLY A 1 113 ? -1.529 -27.48 -14.226 1 55.28 113 GLY A CA 1
ATOM 896 C C . GLY A 1 113 ? -2.578 -26.429 -14.534 1 55.28 113 GLY A C 1
ATOM 897 O O . GLY A 1 113 ? -3.66 -26.433 -13.942 1 55.28 113 GLY A O 1
ATOM 898 N N . ILE A 1 114 ? -2.043 -25.386 -15.243 1 58.79 114 ILE A N 1
ATOM 899 C CA . ILE A 1 114 ? -3.097 -24.452 -15.622 1 58.79 114 ILE A CA 1
ATOM 900 C C . ILE A 1 114 ? -4.024 -25.107 -16.643 1 58.79 114 ILE A C 1
ATOM 902 O O . ILE A 1 114 ? -3.631 -25.339 -17.789 1 58.79 114 ILE A O 1
ATOM 906 N N . MET A 1 115 ? -4.836 -26.087 -16.357 1 56.76 115 MET A N 1
ATOM 907 C CA . MET A 1 115 ? -5.56 -26.973 -17.265 1 56.76 115 MET A CA 1
ATOM 908 C C . MET A 1 115 ? -6.24 -26.178 -18.374 1 56.76 115 MET A C 1
ATOM 910 O O . MET A 1 115 ? -6.208 -26.578 -19.54 1 56.76 115 MET A O 1
ATOM 914 N N . THR A 1 116 ? -6.976 -25.144 -18.145 1 65.07 116 THR A N 1
ATOM 915 C CA . THR A 1 116 ? -7.72 -24.446 -19.188 1 65.07 116 THR A CA 1
ATOM 916 C C . THR A 1 116 ? -7.747 -22.944 -18.918 1 65.07 116 THR A C 1
ATOM 918 O O . THR A 1 116 ? -8.679 -22.437 -18.291 1 65.07 116 THR A O 1
ATOM 921 N N . PRO A 1 117 ? -6.573 -22.345 -19.376 1 72.31 117 PRO A N 1
ATOM 922 C CA . PRO A 1 117 ? -6.552 -20.905 -19.109 1 72.31 117 PRO A CA 1
ATOM 923 C C . PRO A 1 117 ? -7.662 -20.154 -19.841 1 72.31 117 PRO A C 1
ATOM 925 O O . PRO A 1 117 ? -7.64 -20.057 -21.071 1 72.31 117 PRO A O 1
ATOM 928 N N . GLN A 1 118 ? -8.625 -19.865 -19.125 1 83.37 118 GLN A N 1
ATOM 929 C CA . GLN A 1 118 ? -9.777 -19.173 -19.693 1 83.37 118 GLN A CA 1
ATOM 930 C C . GLN A 1 118 ? -9.647 -17.661 -19.527 1 83.37 118 GLN A C 1
ATOM 932 O O . GLN A 1 118 ? -10.229 -16.895 -20.298 1 83.37 118 GLN A O 1
ATOM 937 N N . ASN A 1 119 ? -8.858 -17.264 -18.598 1 91.67 119 ASN A N 1
ATOM 938 C CA . ASN A 1 119 ? -8.739 -15.842 -18.295 1 91.67 119 ASN A CA 1
ATOM 939 C C . ASN A 1 119 ? -7.29 -15.37 -18.377 1 91.67 119 ASN A C 1
ATOM 941 O O . ASN A 1 119 ? -6.389 -16.164 -18.654 1 91.67 119 ASN A O 1
ATOM 945 N N . ASN A 1 120 ? -7.065 -14.113 -18.215 1 93.3 120 ASN A N 1
ATOM 946 C CA . ASN A 1 120 ? -5.793 -13.506 -18.59 1 93.3 120 ASN A CA 1
ATOM 947 C C . ASN A 1 120 ? -4.897 -13.284 -17.375 1 93.3 120 ASN A C 1
ATOM 949 O O . ASN A 1 120 ? -3.78 -12.781 -17.505 1 93.3 120 ASN A O 1
ATOM 953 N N . VAL A 1 121 ? -5.393 -13.695 -16.245 1 95.21 121 VAL A N 1
ATOM 954 C CA . VAL A 1 121 ? -4.569 -13.542 -15.05 1 95.21 121 VAL A CA 1
ATOM 955 C C . VAL A 1 121 ? -4.613 -14.825 -14.224 1 95.21 121 VAL A C 1
ATOM 957 O O . VAL A 1 121 ? -5.625 -15.53 -14.214 1 95.21 121 VAL A O 1
ATOM 960 N N . ILE A 1 122 ? -3.507 -15.09 -13.524 1 92.79 122 ILE A N 1
ATOM 961 C CA . ILE A 1 122 ? -3.401 -16.298 -12.714 1 92.79 122 ILE A CA 1
ATOM 962 C C . ILE A 1 122 ? -3.424 -15.93 -11.232 1 92.79 122 ILE A C 1
ATOM 964 O O . ILE A 1 122 ? -2.839 -14.922 -10.828 1 92.79 122 ILE A O 1
ATOM 968 N N . GLU A 1 123 ? -4.097 -16.689 -10.518 1 94.22 123 GLU A N 1
ATOM 969 C CA . GLU A 1 123 ? -4.052 -16.618 -9.061 1 94.22 123 GLU A CA 1
ATOM 970 C C . GLU A 1 123 ? -3.52 -17.917 -8.461 1 94.22 123 GLU A C 1
ATOM 972 O O . GLU A 1 123 ? -3.688 -18.99 -9.044 1 94.22 123 GLU A O 1
ATOM 977 N N . LEU A 1 124 ? -2.894 -17.799 -7.382 1 93.56 124 LEU A N 1
ATOM 978 C CA . LEU A 1 124 ? -2.466 -18.94 -6.581 1 93.56 124 LEU A CA 1
ATOM 979 C C . LEU A 1 124 ? -3.536 -19.32 -5.563 1 93.56 124 LEU A C 1
ATOM 981 O O . LEU A 1 124 ? -4.069 -18.455 -4.863 1 93.56 124 LEU A O 1
ATOM 985 N N . MET A 1 125 ? -3.834 -20.548 -5.574 1 92.15 125 MET A N 1
ATOM 986 C CA . MET A 1 125 ? -4.806 -21.054 -4.609 1 92.15 125 MET A CA 1
ATOM 987 C C . MET A 1 125 ? -4.119 -21.463 -3.31 1 92.15 125 MET A C 1
ATOM 989 O O . MET A 1 125 ? -2.91 -21.701 -3.29 1 92.15 125 MET A O 1
ATOM 993 N N . HIS A 1 126 ? -4.875 -21.594 -2.318 1 89.96 126 HIS A N 1
ATOM 994 C CA . HIS A 1 126 ? -4.373 -22.033 -1.021 1 89.96 126 HIS A CA 1
ATOM 995 C C . HIS A 1 126 ? -3.77 -23.432 -1.109 1 89.96 126 HIS A C 1
ATOM 997 O O . HIS A 1 126 ? -2.98 -23.826 -0.248 1 89.96 126 HIS A O 1
ATOM 1003 N N . THR A 1 127 ? -4.088 -24.212 -2.142 1 88.86 127 THR A N 1
ATOM 1004 C CA . THR A 1 127 ? -3.567 -25.556 -2.366 1 88.86 127 THR A CA 1
ATOM 1005 C C . THR A 1 127 ? -2.25 -25.504 -3.135 1 88.86 127 THR A C 1
ATOM 1007 O O . THR A 1 127 ? -1.715 -26.542 -3.532 1 88.86 127 THR A O 1
ATOM 1010 N N . SER A 1 128 ? -1.748 -24.35 -3.454 1 90.22 128 SER A N 1
ATOM 1011 C CA . SER A 1 128 ? -0.515 -24.123 -4.2 1 90.22 128 SER A CA 1
ATOM 1012 C C . SER A 1 128 ? -0.711 -24.394 -5.688 1 90.22 128 SER A C 1
ATOM 1014 O O . SER A 1 128 ? 0.259 -24.453 -6.447 1 90.22 128 SER A O 1
ATOM 1016 N N . LYS A 1 129 ? -1.916 -24.657 -6.067 1 88.94 129 LYS A N 1
ATOM 1017 C CA . LYS A 1 129 ? -2.244 -24.78 -7.484 1 88.94 129 LYS A CA 1
ATOM 1018 C C . LYS A 1 129 ? -2.618 -23.427 -8.081 1 88.94 129 LYS A C 1
ATOM 1020 O O . LYS A 1 129 ? -2.797 -22.449 -7.352 1 88.94 129 LYS A O 1
ATOM 1025 N N . TRP A 1 130 ? -2.681 -23.404 -9.405 1 90.95 130 TRP A N 1
ATOM 1026 C CA . TRP A 1 130 ? -2.974 -22.151 -10.092 1 90.95 130 TRP A CA 1
ATOM 1027 C C . TRP A 1 130 ? -4.325 -22.218 -10.795 1 90.95 130 TRP A C 1
ATOM 1029 O O . TRP A 1 130 ? -4.746 -23.287 -11.244 1 90.95 130 TRP A O 1
ATOM 1039 N N . THR A 1 131 ? -4.944 -21.159 -10.877 1 90.08 131 THR A N 1
ATOM 1040 C CA . THR A 1 131 ? -6.137 -21.01 -11.702 1 90.08 131 THR A CA 1
ATOM 1041 C C . THR A 1 131 ? -6.152 -19.648 -12.39 1 90.08 131 THR A C 1
ATOM 1043 O O . THR A 1 131 ? -5.405 -18.745 -12.006 1 90.08 131 THR A O 1
ATOM 1046 N N . THR A 1 132 ? -6.864 -19.568 -13.492 1 92.47 132 THR A N 1
ATOM 1047 C CA . THR A 1 132 ? -7.009 -18.279 -14.159 1 92.47 132 THR A CA 1
ATOM 1048 C C . THR A 1 132 ? -8.272 -17.565 -13.689 1 92.47 132 THR A C 1
ATOM 1050 O O . THR A 1 132 ? -9.292 -18.206 -13.423 1 92.47 132 THR A O 1
ATOM 1053 N N . VAL A 1 133 ? -8.208 -16.336 -13.57 1 92.15 133 VAL A N 1
ATOM 1054 C CA . VAL A 1 133 ? -9.353 -15.548 -13.127 1 92.15 133 VAL A CA 1
ATOM 1055 C C . VAL A 1 133 ? -9.492 -14.302 -13.998 1 92.15 133 VAL A C 1
ATOM 1057 O O . VAL A 1 133 ? -8.552 -13.917 -14.697 1 92.15 133 VAL A O 1
ATOM 1060 N N . ASN A 1 134 ? -10.718 -13.743 -13.973 1 92.44 134 ASN A N 1
ATOM 1061 C CA . ASN A 1 134 ? -10.944 -12.452 -14.616 1 92.44 134 ASN A CA 1
ATOM 1062 C C . ASN A 1 134 ? -10.173 -11.336 -13.918 1 92.44 134 ASN A C 1
ATOM 1064 O O . ASN A 1 134 ? -10.278 -11.169 -12.701 1 92.44 134 ASN A O 1
ATOM 1068 N N . PRO A 1 135 ? -9.367 -10.608 -14.645 1 95.44 135 PRO A N 1
ATOM 1069 C CA . PRO A 1 135 ? -8.51 -9.583 -14.043 1 95.44 135 PRO A CA 1
ATOM 1070 C C . PRO A 1 135 ? -9.308 -8.476 -13.358 1 95.44 135 PRO A C 1
ATOM 1072 O O . PRO A 1 135 ? -8.743 -7.676 -12.608 1 95.44 135 PRO A O 1
ATOM 1075 N N . THR A 1 136 ? -10.593 -8.374 -13.618 1 95.9 136 THR A N 1
ATOM 1076 C CA . THR A 1 136 ? -11.413 -7.32 -13.031 1 95.9 136 THR A CA 1
ATOM 1077 C C . THR A 1 136 ? -11.922 -7.734 -11.653 1 95.9 136 THR A C 1
ATOM 1079 O O . THR A 1 136 ? -12.438 -6.905 -10.901 1 95.9 136 THR A O 1
ATOM 1082 N N . GLU A 1 137 ? -11.733 -9.043 -11.308 1 94.88 137 GLU A N 1
ATOM 1083 C CA . GLU A 1 137 ? -12.182 -9.534 -10.008 1 94.88 137 GLU A CA 1
ATOM 1084 C C . GLU A 1 137 ? -11.234 -9.095 -8.896 1 94.88 137 GLU A C 1
ATOM 1086 O O . GLU A 1 137 ? -10.014 -9.204 -9.034 1 94.88 137 GLU A O 1
ATOM 1091 N N . PRO A 1 138 ? -11.778 -8.58 -7.81 1 95.96 138 PRO A N 1
ATOM 1092 C CA . PRO A 1 138 ? -10.915 -8.217 -6.685 1 95.96 138 PRO A CA 1
ATOM 1093 C C . PRO A 1 138 ? -10.408 -9.433 -5.913 1 95.96 138 PRO A C 1
ATOM 1095 O O . PRO A 1 138 ? -11.183 -10.344 -5.61 1 95.96 138 PRO A O 1
ATOM 1098 N N . HIS A 1 139 ? -9.126 -9.497 -5.642 1 96.23 139 HIS A N 1
ATOM 1099 C CA . HIS A 1 139 ? -8.488 -10.554 -4.865 1 96.23 139 HIS A CA 1
ATOM 1100 C C . HIS A 1 139 ? -7.388 -9.992 -3.97 1 96.23 139 HIS A C 1
ATOM 1102 O O . HIS A 1 139 ? -6.868 -8.904 -4.226 1 96.23 139 HIS A O 1
ATOM 1108 N N . LEU A 1 140 ? -7.073 -10.694 -2.925 1 96.31 140 LEU A N 1
ATOM 1109 C CA . LEU A 1 140 ? -5.824 -10.466 -2.206 1 96.31 140 LEU A CA 1
ATOM 1110 C C . LEU A 1 140 ? -4.625 -10.631 -3.132 1 96.31 140 LEU A C 1
ATOM 1112 O O . LEU A 1 140 ? -4.739 -11.236 -4.2 1 96.31 140 LEU A O 1
ATOM 1116 N N . PHE A 1 141 ? -3.534 -10.041 -2.749 1 97.48 141 PHE A N 1
ATOM 1117 C CA . PHE A 1 141 ? -2.393 -10.155 -3.649 1 97.48 141 PHE A CA 1
ATOM 1118 C C . PHE A 1 141 ? -1.082 -10.039 -2.88 1 97.48 141 PHE A C 1
ATOM 1120 O O . PHE A 1 141 ? -1.074 -9.641 -1.714 1 97.48 141 PHE A O 1
ATOM 1127 N N . ILE A 1 142 ? -0.101 -10.504 -3.508 1 97.98 142 ILE A N 1
ATOM 1128 C CA . ILE A 1 142 ? 1.243 -10.498 -2.942 1 97.98 142 ILE A CA 1
ATOM 1129 C C . ILE A 1 142 ? 2.178 -9.69 -3.839 1 97.98 142 ILE A C 1
ATOM 1131 O O . ILE A 1 142 ? 2.127 -9.807 -5.065 1 97.98 142 ILE A O 1
ATOM 1135 N N . CYS A 1 143 ? 2.949 -8.809 -3.291 1 97.88 143 CYS A N 1
ATOM 1136 C CA . CYS A 1 143 ? 4.042 -8.129 -3.978 1 97.88 143 CYS A CA 1
ATOM 1137 C C . CYS A 1 143 ? 5.383 -8.766 -3.633 1 97.88 143 CYS A C 1
ATOM 1139 O O . CYS A 1 143 ? 5.508 -9.446 -2.614 1 97.88 143 CYS A O 1
ATOM 1141 N N . SER A 1 144 ? 6.38 -8.556 -4.499 1 97.91 144 SER A N 1
ATOM 1142 C CA . SER A 1 144 ? 7.707 -9.09 -4.207 1 97.91 144 SER A CA 1
ATOM 1143 C C . SER A 1 144 ? 8.802 -8.153 -4.707 1 97.91 144 SER A C 1
ATOM 1145 O O . SER A 1 144 ? 8.577 -7.361 -5.624 1 97.91 144 SER A O 1
ATOM 1147 N N . TYR A 1 145 ? 9.951 -8.185 -4.062 1 96.09 145 TYR A N 1
ATOM 1148 C CA . TYR A 1 145 ? 11.164 -7.483 -4.464 1 96.09 145 TYR A CA 1
ATOM 1149 C C . TYR A 1 145 ? 12.408 -8.244 -4.018 1 96.09 145 TYR A C 1
ATOM 1151 O O . TYR A 1 145 ? 12.342 -9.074 -3.108 1 96.09 145 TYR A O 1
ATOM 1159 N N . LEU A 1 146 ? 13.464 -8.024 -4.714 1 94.41 146 LEU A N 1
ATOM 1160 C CA . LEU A 1 146 ? 14.722 -8.676 -4.368 1 94.41 146 LEU A CA 1
ATOM 1161 C C . LEU A 1 146 ? 15.383 -7.986 -3.179 1 94.41 146 LEU A C 1
ATOM 1163 O O . LEU A 1 146 ? 15.4 -6.756 -3.101 1 94.41 146 LEU A O 1
ATOM 1167 N N . MET A 1 147 ? 15.782 -8.665 -2.183 1 88.37 147 MET A N 1
ATOM 1168 C CA . MET A 1 147 ? 16.428 -8.134 -0.987 1 88.37 147 MET A CA 1
ATOM 1169 C C . MET A 1 147 ? 17.637 -7.28 -1.354 1 88.37 147 MET A C 1
ATOM 1171 O O . MET A 1 147 ? 17.837 -6.204 -0.788 1 88.37 147 MET A O 1
ATOM 1175 N N . ASN A 1 148 ? 18.505 -7.7 -2.201 1 74.13 148 ASN A N 1
ATOM 1176 C CA . ASN A 1 148 ? 19.718 -6.97 -2.552 1 74.13 148 ASN A CA 1
ATOM 1177 C C . ASN A 1 148 ? 19.516 -6.111 -3.796 1 74.13 148 ASN A C 1
ATOM 1179 O O . ASN A 1 148 ? 20.485 -5.686 -4.427 1 74.13 148 ASN A O 1
ATOM 1183 N N . ALA A 1 149 ? 18.237 -5.85 -4.174 1 62.57 149 ALA A N 1
ATOM 1184 C CA . ALA A 1 149 ? 18.075 -5.109 -5.422 1 62.57 149 ALA A CA 1
ATOM 1185 C C . ALA A 1 149 ? 18.599 -3.683 -5.286 1 62.57 149 ALA A C 1
ATOM 1187 O O . ALA A 1 149 ? 18.308 -2.999 -4.302 1 62.57 149 ALA A O 1
ATOM 1188 N N . THR A 1 150 ? 19.774 -3.318 -5.76 1 51.28 150 THR A N 1
ATOM 1189 C CA . THR A 1 150 ? 20.347 -1.982 -5.885 1 51.28 150 THR A CA 1
ATOM 1190 C C . THR A 1 150 ? 19.452 -1.088 -6.739 1 51.28 150 THR A C 1
ATOM 1192 O O . THR A 1 150 ? 18.927 -1.525 -7.765 1 51.28 150 THR A O 1
ATOM 1195 N N . HIS A 1 151 ? 18.472 -0.449 -6.304 1 44.65 151 HIS A N 1
ATOM 1196 C CA . HIS A 1 151 ? 17.757 0.449 -7.203 1 44.65 151 HIS A CA 1
ATOM 1197 C C . HIS A 1 151 ? 18.722 1.2 -8.114 1 44.65 151 HIS A C 1
ATOM 1199 O O . HIS A 1 151 ? 19.675 1.821 -7.638 1 44.65 151 HIS A O 1
ATOM 1205 N N . SER A 1 152 ? 19.087 0.625 -9.265 1 35.84 152 SER A N 1
ATOM 1206 C CA . SER A 1 152 ? 19.768 1.483 -10.229 1 35.84 152 SER A CA 1
ATOM 1207 C C . SER A 1 152 ? 18.921 2.701 -10.579 1 35.84 152 SER A C 1
ATOM 1209 O O . SER A 1 152 ? 17.69 2.638 -10.549 1 35.84 152 SER A O 1
ATOM 1211 N N . MET B 1 1 ? -50.859 6.252 53.788 1 38.28 1 MET B N 1
ATOM 1212 C CA . MET B 1 1 ? -50.35 6.575 52.458 1 38.28 1 MET B CA 1
ATOM 1213 C C . MET B 1 1 ? -48.893 6.147 52.315 1 38.28 1 MET B C 1
ATOM 1215 O O . MET B 1 1 ? -48.025 6.633 53.042 1 38.28 1 MET B O 1
ATOM 1219 N N . ASN B 1 2 ? -48.626 4.79 51.962 1 45.57 2 ASN B N 1
ATOM 1220 C CA . ASN B 1 2 ? -47.394 4.102 51.589 1 45.57 2 ASN B CA 1
ATOM 1221 C C . ASN B 1 2 ? -46.75 4.733 50.358 1 45.57 2 ASN B C 1
ATOM 1223 O O . ASN B 1 2 ? -47.35 4.758 49.282 1 45.57 2 ASN B O 1
ATOM 1227 N N . LEU B 1 3 ? -45.96 5.823 50.529 1 45.45 3 LEU B N 1
ATOM 1228 C CA . LEU B 1 3 ? -45.118 6.416 49.496 1 45.45 3 LEU B CA 1
ATOM 1229 C C . LEU B 1 3 ? -44.177 5.375 48.898 1 45.45 3 LEU B C 1
ATOM 1231 O O . LEU B 1 3 ? -43.312 4.84 49.595 1 45.45 3 LEU B O 1
ATOM 1235 N N . LEU B 1 4 ? -44.713 4.623 47.954 1 45.82 4 LEU B N 1
ATOM 1236 C CA . LEU B 1 4 ? -43.906 3.746 47.113 1 45.82 4 LEU B CA 1
ATOM 1237 C C . LEU B 1 4 ? -42.847 4.542 46.357 1 45.82 4 LEU B C 1
ATOM 1239 O O . LEU B 1 4 ? -43.176 5.448 45.588 1 45.82 4 LEU B O 1
ATOM 1243 N N . PHE B 1 5 ? -41.701 4.755 46.952 1 46.83 5 PHE B N 1
ATOM 1244 C CA . PHE B 1 5 ? -40.526 5.292 46.276 1 46.83 5 PHE B CA 1
ATOM 1245 C C . PHE B 1 5 ? -40.123 4.4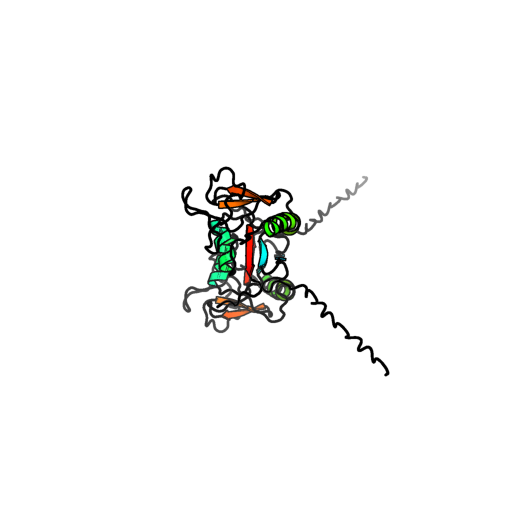06 45.103 1 46.83 5 PHE B C 1
ATOM 1247 O O . PHE B 1 5 ? -39.849 3.218 45.282 1 46.83 5 PHE B O 1
ATOM 1254 N N . PHE B 1 6 ? -40.677 4.728 43.889 1 48.19 6 PHE B N 1
ATOM 1255 C CA . PHE B 1 6 ? -40.207 4.095 42.663 1 48.19 6 PHE B CA 1
ATOM 1256 C C . PHE B 1 6 ? -38.742 4.429 42.408 1 48.19 6 PHE B C 1
ATOM 1258 O O . PHE B 1 6 ? -38.39 5.596 42.223 1 48.19 6 PHE B O 1
ATOM 1265 N N . LEU B 1 7 ? -37.853 3.643 42.943 1 48.82 7 LEU B N 1
ATOM 1266 C CA . LEU B 1 7 ? -36.443 3.734 42.577 1 48.82 7 LEU B CA 1
ATOM 1267 C C . LEU B 1 7 ? -36.252 3.484 41.085 1 48.82 7 LEU B C 1
ATOM 1269 O O . LEU B 1 7 ? -36.487 2.374 40.602 1 48.82 7 LEU B O 1
ATOM 1273 N N . GLY B 1 8 ? -36.392 4.576 40.288 1 45.51 8 GLY B N 1
ATOM 1274 C CA . GLY B 1 8 ? -36.052 4.497 38.876 1 45.51 8 GLY B CA 1
ATOM 1275 C C . GLY B 1 8 ? -34.62 4.06 38.631 1 45.51 8 GLY B C 1
ATOM 1276 O O . GLY B 1 8 ? -33.682 4.666 39.152 1 45.51 8 GLY B O 1
ATOM 1277 N N . PHE B 1 9 ? -34.461 2.714 38.339 1 48.11 9 PHE B N 1
ATOM 1278 C CA . PHE B 1 9 ? -33.202 2.127 37.898 1 48.11 9 PHE B CA 1
ATOM 1279 C C . PHE B 1 9 ? -32.692 2.819 36.639 1 48.11 9 PHE B C 1
ATOM 1281 O O . PHE B 1 9 ? -33.318 2.733 35.581 1 48.11 9 PHE B O 1
ATOM 1288 N N . LEU B 1 10 ? -31.918 3.875 36.849 1 45.27 10 LEU B N 1
ATOM 1289 C CA . LEU B 1 10 ? -31.207 4.454 35.714 1 45.27 10 LEU B CA 1
ATOM 1290 C C . LEU B 1 10 ? -30.286 3.425 35.068 1 45.27 10 LEU B C 1
ATOM 1292 O O . LEU B 1 10 ? -29.372 2.91 35.717 1 45.27 10 LEU B O 1
ATOM 1296 N N . LEU B 1 11 ? -30.781 2.582 34.158 1 43.07 11 LEU B N 1
ATOM 1297 C CA . LEU B 1 11 ? -29.936 1.752 33.306 1 43.07 11 LEU B CA 1
ATOM 1298 C C . LEU B 1 11 ? -28.906 2.602 32.57 1 43.07 11 LEU B C 1
ATOM 1300 O O . LEU B 1 11 ? -29.257 3.37 31.671 1 43.07 11 LEU B O 1
ATOM 1304 N N . ALA B 1 12 ? -27.903 3.066 33.164 1 38.59 12 ALA B N 1
ATOM 1305 C CA . ALA B 1 12 ? -26.785 3.628 32.411 1 38.59 12 ALA B CA 1
ATOM 1306 C C . ALA B 1 12 ? -26.279 2.642 31.362 1 38.59 12 ALA B C 1
ATOM 1308 O O . ALA B 1 12 ? -25.793 1.56 31.701 1 38.59 12 ALA B O 1
ATOM 1309 N N . ALA B 1 13 ? -26.846 2.579 30.14 1 40.38 13 ALA B N 1
ATOM 1310 C CA . ALA B 1 13 ? -26.203 1.899 29.018 1 40.38 13 ALA B CA 1
ATOM 1311 C C . ALA B 1 13 ? -24.732 2.29 28.911 1 40.38 13 ALA B C 1
ATOM 1313 O O . ALA B 1 13 ? -24.409 3.455 28.667 1 40.38 13 ALA B O 1
ATOM 1314 N N . ALA B 1 14 ? -23.858 1.8 29.739 1 41.22 14 ALA B N 1
ATOM 1315 C CA . ALA B 1 14 ? -22.446 1.913 29.383 1 41.22 14 ALA B CA 1
ATOM 1316 C C . ALA B 1 14 ? -22.232 1.643 27.896 1 41.22 14 ALA B C 1
ATOM 1318 O O . ALA B 1 14 ? -22.552 0.559 27.403 1 41.22 14 ALA B O 1
ATOM 1319 N N . ALA B 1 15 ? -22.402 2.617 27.076 1 42.41 15 ALA B N 1
ATOM 1320 C CA . ALA B 1 15 ? -21.887 2.442 25.721 1 42.41 15 ALA B CA 1
ATOM 1321 C C . ALA B 1 15 ? -20.556 1.697 25.731 1 42.41 15 ALA B C 1
ATOM 1323 O O . ALA B 1 15 ? -19.574 2.175 26.304 1 42.41 15 ALA B O 1
ATOM 1324 N N . ALA B 1 16 ? -20.539 0.459 25.933 1 39.83 16 ALA B N 1
ATOM 1325 C CA . ALA B 1 16 ? -19.327 -0.297 25.627 1 39.83 16 ALA B CA 1
ATOM 1326 C C . ALA B 1 16 ? -18.581 0.318 24.447 1 39.83 16 ALA B C 1
ATOM 1328 O O . ALA B 1 16 ? -19.125 0.419 23.345 1 39.83 16 ALA B O 1
ATOM 1329 N N . ALA B 1 17 ? -17.752 1.454 24.622 1 39.29 17 ALA B N 1
ATOM 1330 C CA . ALA B 1 17 ? -16.769 1.861 23.622 1 39.29 17 ALA B CA 1
ATOM 1331 C C . ALA B 1 17 ? -16.187 0.65 22.899 1 39.29 17 ALA B C 1
ATOM 1333 O O . ALA B 1 17 ? -15.391 -0.099 23.471 1 39.29 17 ALA B O 1
ATOM 1334 N N . ALA B 1 18 ? -16.938 -0.179 22.282 1 44.67 18 ALA B N 1
ATOM 1335 C CA . ALA B 1 18 ? -16.46 -1.282 21.453 1 44.67 18 ALA B CA 1
ATOM 1336 C C . ALA B 1 18 ? -15.199 -0.888 20.689 1 44.67 18 ALA B C 1
ATOM 1338 O O . ALA B 1 18 ? -15.112 0.219 20.151 1 44.67 18 ALA B O 1
ATOM 1339 N N . ASN B 1 19 ? -13.998 -1.143 21.206 1 50.16 19 ASN B N 1
ATOM 1340 C CA . ASN B 1 19 ? -12.753 -1.01 20.458 1 50.16 19 ASN B CA 1
ATOM 1341 C C . ASN B 1 19 ? -13 -1.025 18.952 1 50.16 19 ASN B C 1
ATOM 1343 O O . ASN B 1 19 ? -13.11 -2.093 18.347 1 50.16 19 ASN B O 1
ATOM 1347 N N . GLN B 1 20 ? -13.747 -0.065 18.498 1 61.74 20 GLN B N 1
ATOM 1348 C CA . GLN B 1 20 ? -14.173 -0.04 17.102 1 61.74 20 GLN B CA 1
ATOM 1349 C C . GLN B 1 20 ? -12.982 -0.189 16.16 1 61.74 20 GLN B C 1
ATOM 1351 O O . GLN B 1 20 ? -11.995 0.541 16.279 1 61.74 20 GLN B O 1
ATOM 1356 N N . LEU B 1 21 ? -12.63 -1.292 15.71 1 76.9 21 LEU B N 1
ATOM 1357 C CA . LEU B 1 21 ? -11.522 -1.656 14.833 1 76.9 21 LEU B CA 1
ATOM 1358 C C . LEU B 1 21 ? -11.785 -1.191 13.404 1 76.9 21 LEU B C 1
ATOM 1360 O O . LEU B 1 21 ? -12.937 -1.137 12.967 1 76.9 21 LEU B O 1
ATOM 1364 N N . CYS B 1 22 ? -10.804 -0.448 12.822 1 86.76 22 CYS B N 1
ATOM 1365 C CA . CYS B 1 22 ? -10.881 -0.05 11.421 1 86.76 22 CYS B CA 1
ATOM 1366 C C . CYS B 1 22 ? -11.218 -1.241 10.533 1 86.76 22 CYS B C 1
ATOM 1368 O O . CYS B 1 22 ? -10.743 -2.353 10.772 1 86.76 22 CYS B O 1
ATOM 1370 N N . ARG B 1 23 ? -12.087 -1.13 9.672 1 77 23 ARG B N 1
ATOM 1371 C CA . ARG B 1 23 ? -12.65 -2.197 8.851 1 77 23 ARG B CA 1
ATOM 1372 C C . ARG B 1 23 ? -11.598 -2.781 7.915 1 77 23 ARG B C 1
ATOM 1374 O O . ARG B 1 23 ? -11.583 -3.988 7.665 1 77 23 ARG B O 1
ATOM 1381 N N . LEU B 1 24 ? -10.746 -1.889 7.352 1 75.15 24 LEU B N 1
ATOM 1382 C CA . LEU B 1 24 ? -9.841 -2.333 6.297 1 75.15 24 LEU B CA 1
ATOM 1383 C C . LEU B 1 24 ? -8.635 -3.057 6.885 1 75.15 24 LEU B C 1
ATOM 1385 O O . LEU B 1 24 ? -8.093 -3.975 6.265 1 75.15 24 LEU B O 1
ATOM 1389 N N . SER B 1 25 ? -8.163 -2.56 7.993 1 79.4 25 SER B N 1
ATOM 1390 C CA . SER B 1 25 ? -6.988 -3.185 8.591 1 79.4 25 SER B CA 1
ATOM 1391 C C . SER B 1 25 ? -6.974 -2.999 10.105 1 79.4 25 SER B C 1
ATOM 1393 O O . SER B 1 25 ? -7.201 -1.894 10.602 1 79.4 25 SER B O 1
ATOM 1395 N N . SER B 1 26 ? -6.539 -4.055 10.695 1 79.71 26 SER B N 1
ATOM 1396 C CA . SER B 1 26 ? -6.469 -4.006 12.152 1 79.71 26 SER B CA 1
ATOM 1397 C C . SER B 1 26 ? -5.281 -3.172 12.62 1 79.71 26 SER B C 1
ATOM 1399 O O . SER B 1 26 ? -5.211 -2.784 13.788 1 79.71 26 SER B O 1
ATOM 1401 N N . SER B 1 27 ? -4.343 -2.902 11.716 1 85.04 27 SER B N 1
ATOM 1402 C CA . SER B 1 27 ? -3.177 -2.106 12.086 1 85.04 27 SER B CA 1
ATOM 1403 C C . SER B 1 27 ? -3.466 -0.614 11.966 1 85.04 27 SER B C 1
ATOM 1405 O O . SER B 1 27 ? -2.695 0.215 12.455 1 85.04 27 SER B O 1
ATOM 1407 N N . ASP B 1 28 ? -4.617 -0.262 11.357 1 92.46 28 ASP B N 1
ATOM 1408 C CA . ASP B 1 28 ? -5.005 1.142 11.26 1 92.46 28 ASP B CA 1
ATOM 1409 C C . ASP B 1 28 ? -5.488 1.673 12.608 1 92.46 28 ASP B C 1
ATOM 1411 O O . ASP B 1 28 ? -5.919 0.901 13.467 1 92.46 28 ASP B O 1
ATOM 1415 N N . ILE B 1 29 ? -5.418 2.968 12.784 1 94.5 29 ILE B N 1
ATOM 1416 C CA . ILE B 1 29 ? -5.791 3.569 14.059 1 94.5 29 ILE B CA 1
ATOM 1417 C C . ILE B 1 29 ? -7.044 4.423 13.881 1 94.5 29 ILE B C 1
ATOM 1419 O O . ILE B 1 29 ? -7.149 5.19 12.921 1 94.5 29 ILE B O 1
ATOM 1423 N N . LEU B 1 30 ? -7.952 4.252 14.819 1 94.12 30 LEU B N 1
ATOM 1424 C CA . LEU B 1 30 ? -9.214 4.982 14.757 1 94.12 30 LEU B CA 1
ATOM 1425 C C . LEU B 1 30 ? -9.185 6.196 15.679 1 94.12 30 LEU B C 1
ATOM 1427 O O . LEU B 1 30 ? -8.842 6.078 16.858 1 94.12 30 LEU B O 1
ATOM 1431 N N . ILE B 1 31 ? -9.465 7.326 15.142 1 93.95 31 ILE B N 1
ATOM 1432 C CA . ILE B 1 31 ? -9.728 8.54 15.908 1 93.95 31 ILE B CA 1
ATOM 1433 C C . ILE B 1 31 ? -11.071 9.133 15.49 1 93.95 31 ILE B C 1
ATOM 1435 O O . ILE B 1 31 ? -11.225 9.599 14.359 1 93.95 31 ILE B O 1
ATOM 1439 N N . ASP B 1 32 ? -11.931 9.102 16.488 1 91.63 32 ASP B N 1
ATOM 1440 C CA . ASP B 1 32 ? -13.302 9.515 16.203 1 91.63 32 ASP B CA 1
ATOM 1441 C C . ASP B 1 32 ? -13.922 8.645 15.112 1 91.63 32 ASP B C 1
ATOM 1443 O O . ASP B 1 32 ? -14.145 7.45 15.316 1 91.63 32 ASP B O 1
ATOM 1447 N N . ASP B 1 33 ? -14.101 9.171 13.913 1 92.81 33 ASP B N 1
ATOM 1448 C CA . ASP B 1 33 ? -14.764 8.413 12.856 1 92.81 33 ASP B CA 1
ATOM 1449 C C . ASP B 1 33 ? -13.812 8.148 11.692 1 92.81 33 ASP B C 1
ATOM 1451 O O . ASP B 1 33 ? -14.245 7.758 10.605 1 92.81 33 ASP B O 1
ATOM 1455 N N . THR B 1 34 ? -12.581 8.452 11.931 1 95.95 34 THR B N 1
ATOM 1456 C CA . THR B 1 34 ? -11.611 8.349 10.846 1 95.95 34 THR B CA 1
ATOM 1457 C C . THR B 1 34 ? -10.525 7.333 11.186 1 95.95 34 THR B C 1
ATOM 1459 O O . THR B 1 34 ? -9.983 7.342 12.293 1 95.95 34 THR B O 1
ATOM 1462 N N . CYS B 1 35 ? -10.232 6.456 10.28 1 96.63 35 CYS B N 1
ATOM 1463 C CA . CYS B 1 35 ? -9.131 5.504 10.378 1 96.63 35 CYS B CA 1
ATOM 1464 C C . CYS B 1 35 ? -7.894 6.024 9.655 1 96.63 35 CYS B C 1
ATOM 1466 O O . CYS B 1 35 ? -7.999 6.596 8.569 1 96.63 35 CYS B O 1
ATOM 1468 N N . TYR B 1 36 ? -6.763 5.848 10.283 1 97 36 TYR B N 1
ATOM 1469 C CA . TYR B 1 36 ? -5.496 6.315 9.73 1 97 36 TYR B CA 1
ATOM 1470 C C . TYR B 1 36 ? -4.519 5.159 9.556 1 97 36 TYR B C 1
ATOM 1472 O O . TYR B 1 36 ? -4.358 4.333 10.458 1 97 36 TYR B O 1
ATOM 1480 N N . ARG B 1 37 ? -3.936 5.081 8.391 1 95.34 37 ARG B N 1
ATOM 1481 C CA . ARG B 1 37 ? -2.893 4.116 8.059 1 95.34 37 ARG B CA 1
ATOM 1482 C C . ARG B 1 37 ? -1.538 4.801 7.916 1 95.34 37 ARG B C 1
ATOM 1484 O O . ARG B 1 37 ? -1.391 5.739 7.129 1 95.34 37 ARG B O 1
ATOM 1491 N N . PHE B 1 38 ? -0.565 4.293 8.667 1 95.17 38 PHE B N 1
ATOM 1492 C CA . PHE B 1 38 ? 0.798 4.805 8.588 1 95.17 38 PHE B CA 1
ATOM 1493 C C . PHE B 1 38 ? 1.634 3.972 7.623 1 95.17 38 PHE B C 1
ATOM 1495 O O . PHE B 1 38 ? 1.851 2.781 7.851 1 95.17 38 PHE B O 1
ATOM 1502 N N . GLU B 1 39 ? 2 4.546 6.575 1 93.3 39 GLU B N 1
ATOM 1503 C CA . GLU B 1 39 ? 2.776 3.836 5.563 1 93.3 39 GLU B CA 1
ATOM 1504 C C . GLU B 1 39 ? 4.265 4.145 5.692 1 93.3 39 GLU B C 1
ATOM 1506 O O . GLU B 1 39 ? 4.691 5.28 5.468 1 93.3 39 GLU B O 1
ATOM 1511 N N . ASN B 1 40 ? 5.008 3.135 5.966 1 88.56 40 ASN B N 1
ATOM 1512 C CA . ASN B 1 40 ? 6.44 3.275 6.208 1 88.56 40 ASN B CA 1
ATOM 1513 C C . ASN B 1 40 ? 7.241 3.147 4.915 1 88.56 40 ASN B C 1
ATOM 1515 O O . ASN B 1 40 ? 8.171 2.343 4.834 1 88.56 40 ASN B O 1
ATOM 1519 N N . SER B 1 41 ? 6.807 3.7 3.875 1 89.36 41 SER B N 1
ATOM 1520 C CA . SER B 1 41 ? 7.487 3.826 2.59 1 89.36 41 SER B CA 1
ATOM 1521 C C . SER B 1 41 ? 7.718 5.29 2.228 1 89.36 41 SER B C 1
ATOM 1523 O O . SER B 1 41 ? 6.848 6.135 2.452 1 89.36 41 SER B O 1
ATOM 1525 N N . ASN B 1 42 ? 8.855 5.542 1.716 1 93.44 42 ASN B N 1
ATOM 1526 C CA . ASN B 1 42 ? 9.164 6.896 1.269 1 93.44 42 ASN B CA 1
ATOM 1527 C C . ASN B 1 42 ? 8.758 7.112 -0.187 1 93.44 42 ASN B C 1
ATOM 1529 O O . ASN B 1 42 ? 9.33 6.502 -1.092 1 93.44 42 ASN B O 1
ATOM 1533 N N . LEU B 1 43 ? 7.82 7.95 -0.364 1 96.59 43 LEU B N 1
ATOM 1534 C CA . LEU B 1 43 ? 7.352 8.277 -1.706 1 96.59 43 LEU B CA 1
ATOM 1535 C C . LEU B 1 43 ? 7.22 9.786 -1.883 1 96.59 43 LEU B C 1
ATOM 1537 O O . LEU B 1 43 ? 7.108 10.523 -0.901 1 96.59 43 LEU B O 1
ATOM 1541 N N . ASN B 1 44 ? 7.343 10.257 -3.107 1 97.74 44 ASN B N 1
ATOM 1542 C CA . ASN B 1 44 ? 6.929 11.634 -3.349 1 97.74 44 ASN B CA 1
ATOM 1543 C C . ASN B 1 44 ? 5.424 11.808 -3.161 1 97.74 44 ASN B C 1
ATOM 1545 O O . ASN B 1 44 ? 4.693 10.826 -3.026 1 97.74 44 ASN B O 1
ATOM 1549 N N . TYR B 1 45 ? 5.014 13.001 -3.138 1 98.1 45 TYR B N 1
ATOM 1550 C CA . TYR B 1 45 ? 3.632 13.254 -2.746 1 98.1 45 TYR B CA 1
ATOM 1551 C C . TYR B 1 45 ? 2.66 12.623 -3.736 1 98.1 45 TYR B C 1
ATOM 1553 O O . TYR B 1 45 ? 1.651 12.037 -3.337 1 98.1 45 TYR B O 1
ATOM 1561 N N . HIS B 1 46 ? 2.925 12.768 -5.047 1 97.76 46 HIS B N 1
ATOM 1562 C CA . HIS B 1 46 ? 2.012 12.258 -6.064 1 97.76 46 HIS B CA 1
ATOM 1563 C C . HIS B 1 46 ? 1.9 10.739 -5.991 1 97.76 46 HIS B C 1
ATOM 1565 O O . HIS B 1 46 ? 0.803 10.188 -6.103 1 97.76 46 HIS B O 1
ATOM 1571 N N . ASP B 1 47 ? 3.004 10.097 -5.764 1 97.86 47 ASP B N 1
ATOM 1572 C CA . ASP B 1 47 ? 2.974 8.644 -5.62 1 97.86 47 ASP B CA 1
ATOM 1573 C C . ASP B 1 47 ? 2.271 8.235 -4.328 1 97.86 47 ASP B C 1
ATOM 1575 O O . ASP B 1 47 ? 1.554 7.233 -4.295 1 97.86 47 ASP B O 1
ATOM 1579 N N . ALA B 1 48 ? 2.508 8.952 -3.246 1 98.36 48 ALA B N 1
ATOM 1580 C CA . ALA B 1 48 ? 1.786 8.705 -2 1 98.36 48 ALA B CA 1
ATOM 1581 C C . ALA B 1 48 ? 0.28 8.84 -2.204 1 98.36 48 ALA B C 1
ATOM 1583 O O . ALA B 1 48 ? -0.496 8.019 -1.708 1 98.36 48 ALA B O 1
ATOM 1584 N N . GLN B 1 49 ? -0.06 9.912 -2.938 1 98.54 49 GLN B N 1
ATOM 1585 C CA . GLN B 1 49 ? -1.47 10.14 -3.235 1 98.54 49 GLN B CA 1
ATOM 1586 C C . GLN B 1 49 ? -2.051 8.992 -4.056 1 98.54 49 GLN B C 1
ATOM 1588 O O . GLN B 1 49 ? -3.134 8.489 -3.749 1 98.54 49 GLN B O 1
ATOM 1593 N N . ARG B 1 50 ? -1.358 8.572 -5.044 1 97.71 50 ARG B N 1
ATOM 1594 C CA . ARG B 1 50 ? -1.812 7.453 -5.863 1 97.71 50 ARG B CA 1
ATOM 1595 C C . ARG B 1 50 ? -1.95 6.184 -5.028 1 97.71 50 ARG B C 1
ATOM 1597 O O . ARG B 1 50 ? -2.936 5.454 -5.156 1 97.71 50 ARG B O 1
ATOM 1604 N N . TYR B 1 51 ? -1.002 5.907 -4.162 1 97.01 51 TYR B N 1
ATOM 1605 C CA . TYR B 1 51 ? -1.047 4.765 -3.256 1 97.01 51 TYR B CA 1
ATOM 1606 C C . TYR B 1 51 ? -2.339 4.76 -2.447 1 97.01 51 TYR B C 1
ATOM 1608 O O . TYR B 1 51 ? -3.066 3.764 -2.433 1 97.01 51 TYR B O 1
ATOM 1616 N N . CYS B 1 52 ? -2.617 5.841 -1.807 1 97.92 52 CYS B N 1
ATOM 1617 C CA . CYS B 1 52 ? -3.805 5.914 -0.963 1 97.92 52 CYS B CA 1
ATOM 1618 C C . CYS B 1 52 ? -5.074 5.762 -1.793 1 97.92 52 CYS B C 1
ATOM 1620 O O . CYS B 1 52 ? -5.988 5.031 -1.409 1 97.92 52 CYS B O 1
ATOM 1622 N N . HIS B 1 53 ? -5.082 6.364 -2.951 1 97.79 53 HIS B N 1
ATOM 1623 C CA . HIS B 1 53 ? -6.29 6.351 -3.767 1 97.79 53 HIS B CA 1
ATOM 1624 C C . HIS B 1 53 ? -6.57 4.955 -4.314 1 97.79 53 HIS B C 1
ATOM 1626 O O . HIS B 1 53 ? -7.729 4.545 -4.417 1 97.79 53 HIS B O 1
ATOM 1632 N N . ILE B 1 54 ? -5.519 4.238 -4.673 1 96.19 54 ILE B N 1
ATOM 1633 C CA . ILE B 1 54 ? -5.698 2.87 -5.149 1 96.19 54 ILE B CA 1
ATOM 1634 C C . ILE B 1 54 ? -6.37 2.03 -4.066 1 96.19 54 ILE B C 1
ATOM 1636 O O . ILE B 1 54 ? -7.192 1.161 -4.365 1 96.19 54 ILE B O 1
ATOM 1640 N N . MET B 1 55 ? -6.08 2.345 -2.805 1 93.37 55 MET B N 1
ATOM 1641 C CA . MET B 1 55 ? -6.635 1.62 -1.666 1 93.37 55 MET B CA 1
ATOM 1642 C C . MET B 1 55 ? -7.955 2.238 -1.218 1 93.37 55 MET B C 1
ATOM 1644 O O . MET B 1 55 ? -8.447 1.938 -0.129 1 93.37 55 MET B O 1
ATOM 1648 N N . LYS B 1 56 ? -8.512 3.149 -2.042 1 93.41 56 LYS B N 1
ATOM 1649 C CA . LYS B 1 56 ? -9.786 3.81 -1.773 1 93.41 56 LYS B CA 1
ATOM 1650 C C . LYS B 1 56 ? -9.708 4.659 -0.507 1 93.41 56 LYS B C 1
ATOM 1652 O O . LYS B 1 56 ? -10.663 4.713 0.271 1 93.41 56 LYS B O 1
ATOM 1657 N N . MET B 1 57 ? -8.591 5.189 -0.265 1 96.51 57 MET B N 1
ATOM 1658 C CA . MET B 1 57 ? -8.322 6.124 0.823 1 96.51 57 MET B CA 1
ATOM 1659 C C . MET B 1 57 ? -7.861 7.473 0.28 1 96.51 57 MET B C 1
ATOM 1661 O O . MET B 1 57 ? -7.734 7.648 -0.933 1 96.51 57 MET B O 1
ATOM 1665 N N . ASN B 1 58 ? -7.713 8.446 1.133 1 98.23 58 ASN B N 1
ATOM 1666 C CA . ASN B 1 58 ? -7.076 9.728 0.85 1 98.23 58 ASN B CA 1
ATOM 1667 C C . ASN B 1 58 ? -5.725 9.848 1.548 1 98.23 58 ASN B C 1
ATOM 1669 O O . ASN B 1 58 ? -5.476 9.173 2.549 1 98.23 58 ASN B O 1
ATOM 1673 N N . VAL B 1 59 ? -4.829 10.649 0.93 1 98.68 59 VAL B N 1
ATOM 1674 C CA . VAL B 1 59 ? -3.785 11.113 1.839 1 98.68 59 VAL B CA 1
ATOM 1675 C C . VAL B 1 59 ? -4.42 11.769 3.063 1 98.68 59 VAL B C 1
ATOM 1677 O O . VAL B 1 59 ? -5.429 12.468 2.947 1 98.68 59 VAL B O 1
ATOM 1680 N N . ALA B 1 60 ? -3.943 11.607 4.197 1 98.24 60 ALA B N 1
ATOM 1681 C CA . ALA B 1 60 ? -4.617 11.774 5.482 1 98.24 60 ALA B CA 1
ATOM 1682 C C . ALA B 1 60 ? -5.342 13.115 5.551 1 98.24 60 ALA B C 1
ATOM 1684 O O . ALA B 1 60 ? -4.737 14.167 5.333 1 98.24 60 ALA B O 1
ATOM 1685 N N . ILE B 1 61 ? -6.595 13.033 5.791 1 97.19 61 ILE B N 1
ATOM 1686 C CA . ILE B 1 61 ? -7.439 14.184 6.092 1 97.19 61 ILE B CA 1
ATOM 1687 C C . ILE B 1 61 ? -7.521 14.384 7.604 1 97.19 61 ILE B C 1
ATOM 1689 O O . ILE B 1 61 ? -8.035 13.524 8.323 1 97.19 61 ILE B O 1
ATOM 1693 N N . ALA B 1 62 ? -7.005 15.395 8.125 1 94.67 62 ALA B N 1
ATOM 1694 C CA . ALA B 1 62 ? -7.002 15.755 9.54 1 94.67 62 ALA B CA 1
ATOM 1695 C C . ALA B 1 62 ? -7.225 17.254 9.725 1 94.67 62 ALA B C 1
ATOM 1697 O O . ALA B 1 62 ? -6.283 18.044 9.632 1 94.67 62 ALA B O 1
ATOM 1698 N N . LYS B 1 63 ? -8.408 17.566 10.109 1 90.39 63 LYS B N 1
ATOM 1699 C CA . LYS B 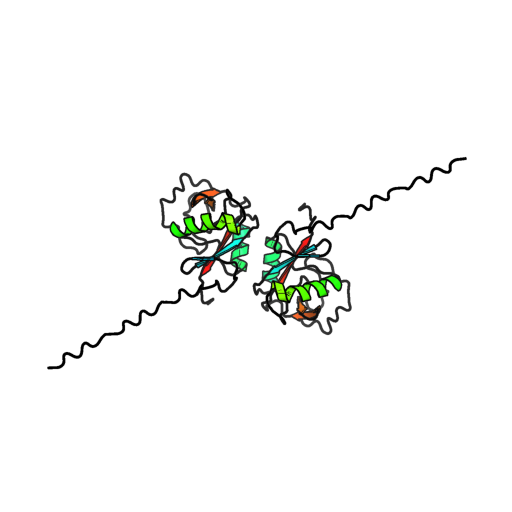1 63 ? -8.796 18.966 9.963 1 90.39 63 LYS B CA 1
ATOM 1700 C C . LYS B 1 63 ? -8.811 19.676 11.314 1 90.39 63 LYS B C 1
ATOM 1702 O O . LYS B 1 63 ? -9.293 20.806 11.422 1 90.39 63 LYS B O 1
ATOM 1707 N N . ASP B 1 64 ? -8.356 19.022 12.375 1 90.15 64 ASP B N 1
ATOM 1708 C CA . ASP B 1 64 ? -8.3 19.698 13.667 1 90.15 64 ASP B CA 1
ATOM 1709 C C . ASP B 1 64 ? -7.007 19.363 14.407 1 90.15 64 ASP B C 1
ATOM 1711 O O . ASP B 1 64 ? -6.327 18.391 14.07 1 90.15 64 ASP B O 1
ATOM 1715 N N . GLU B 1 65 ? -6.683 20.195 15.382 1 89.82 65 GLU B N 1
ATOM 1716 C CA . GLU B 1 65 ? -5.419 20.121 16.108 1 89.82 65 GLU B CA 1
ATOM 1717 C C . GLU B 1 65 ? -5.305 18.814 16.887 1 89.82 65 GLU B C 1
ATOM 1719 O O . GLU B 1 65 ? -4.214 18.256 17.017 1 89.82 65 GLU B O 1
ATOM 1724 N N . ARG B 1 66 ? -6.415 18.367 17.392 1 92.11 66 ARG B N 1
ATOM 1725 C CA . ARG B 1 66 ? -6.393 17.113 18.137 1 92.11 66 ARG B CA 1
ATOM 1726 C C . ARG B 1 66 ? -5.865 15.972 17.273 1 92.11 66 ARG B C 1
ATOM 1728 O O . ARG B 1 66 ? -5.055 15.164 17.73 1 92.11 66 ARG B O 1
ATOM 1735 N N . LYS B 1 67 ? -6.338 15.99 16.09 1 94.25 67 LYS B N 1
ATOM 1736 C CA . LYS B 1 67 ? -5.905 14.938 15.174 1 94.25 67 LYS B CA 1
ATOM 1737 C C . LYS B 1 67 ? -4.436 15.109 14.795 1 94.25 67 LYS B C 1
ATOM 1739 O O . LYS B 1 67 ? -3.693 14.129 14.713 1 94.25 67 LYS B O 1
ATOM 1744 N N . TRP B 1 68 ? -3.931 16.314 14.616 1 92.88 68 TRP B N 1
ATOM 1745 C CA . TRP B 1 68 ? -2.521 16.548 14.32 1 92.88 68 TRP B CA 1
ATOM 1746 C C . TRP B 1 68 ? -1.635 16.032 15.449 1 92.88 68 TRP B C 1
ATOM 1748 O O . TRP B 1 68 ? -0.633 15.357 15.201 1 92.88 68 TRP B O 1
ATOM 1758 N N . ASN B 1 69 ? -2.065 16.423 16.675 1 93.12 69 ASN B N 1
ATOM 1759 C CA . ASN B 1 69 ? -1.304 15.993 17.843 1 93.12 69 ASN B CA 1
ATOM 1760 C C . ASN B 1 69 ? -1.279 14.472 17.967 1 93.12 69 ASN B C 1
ATOM 1762 O O . ASN B 1 69 ? -0.238 13.886 18.271 1 93.12 69 ASN B O 1
ATOM 1766 N N . PHE B 1 70 ? -2.39 13.941 17.74 1 95.08 70 PHE B N 1
ATOM 1767 C CA . PHE B 1 70 ? -2.515 12.491 17.825 1 95.08 70 PHE B CA 1
ATOM 1768 C C . PHE B 1 70 ? -1.633 11.81 16.786 1 95.08 70 PHE B C 1
ATOM 1770 O O . PHE B 1 70 ? -0.889 10.881 17.108 1 95.08 70 PHE B O 1
ATOM 1777 N N . LEU B 1 71 ? -1.719 12.225 15.487 1 96.15 71 LEU B N 1
ATOM 1778 C CA . LEU B 1 71 ? -0.952 11.622 14.403 1 96.15 71 LEU B CA 1
ATOM 1779 C C . LEU B 1 71 ? 0.546 11.758 14.655 1 96.15 71 LEU B C 1
ATOM 1781 O O . LEU B 1 71 ? 1.306 10.814 14.431 1 96.15 71 LEU B O 1
ATOM 1785 N N . ALA B 1 72 ? 0.967 12.91 15.104 1 94.51 72 ALA B N 1
ATOM 1786 C CA . ALA B 1 72 ? 2.377 13.129 15.416 1 94.51 72 ALA B CA 1
ATOM 1787 C C . ALA B 1 72 ? 2.848 12.187 16.519 1 94.51 72 ALA B C 1
ATOM 1789 O O . ALA B 1 72 ? 3.943 11.625 16.44 1 94.51 72 ALA B O 1
ATOM 1790 N N . SER B 1 73 ? 2.019 12.038 17.518 1 94.16 73 SER B N 1
ATOM 1791 C CA . SER B 1 73 ? 2.385 11.165 18.629 1 94.16 73 SER B CA 1
ATOM 1792 C C . SER B 1 73 ? 2.47 9.709 18.184 1 94.16 73 SER B C 1
ATOM 1794 O O . SER B 1 73 ? 3.381 8.983 18.586 1 94.16 73 SER B O 1
ATOM 1796 N N . MET B 1 74 ? 1.55 9.276 17.329 1 94.6 74 MET B N 1
ATOM 1797 C CA . MET B 1 74 ? 1.486 7.887 16.882 1 94.6 74 MET B CA 1
ATOM 1798 C C . MET B 1 74 ? 2.633 7.569 15.929 1 94.6 74 MET B C 1
ATOM 1800 O O . MET B 1 74 ? 3.014 6.408 15.774 1 94.6 74 MET B O 1
ATOM 1804 N N . ALA B 1 75 ? 3.157 8.58 15.217 1 92.55 75 ALA B N 1
ATOM 1805 C CA . ALA B 1 75 ? 4.206 8.378 14.221 1 92.55 75 ALA B CA 1
ATOM 1806 C C . ALA B 1 75 ? 5.421 7.69 14.836 1 92.55 75 ALA B C 1
ATOM 1808 O O . ALA B 1 75 ? 6.097 6.9 14.173 1 92.55 75 ALA B O 1
ATOM 1809 N N . VAL B 1 76 ? 5.689 7.965 16.106 1 90.25 76 VAL B N 1
ATOM 1810 C CA . VAL B 1 76 ? 6.825 7.354 16.788 1 90.25 76 VAL B CA 1
ATOM 1811 C C . VAL B 1 76 ? 6.673 5.835 16.788 1 90.25 76 VAL B C 1
ATOM 1813 O O . VAL B 1 76 ? 7.607 5.111 16.436 1 90.25 76 VAL B O 1
ATOM 1816 N N . THR B 1 77 ? 5.551 5.376 17.156 1 90.33 77 THR B N 1
ATOM 1817 C CA . THR B 1 77 ? 5.302 3.944 17.278 1 90.33 77 THR B CA 1
ATOM 1818 C C . THR B 1 77 ? 5.076 3.316 15.906 1 90.33 77 THR B C 1
ATOM 1820 O O . THR B 1 77 ? 5.57 2.222 15.628 1 90.33 77 THR B O 1
ATOM 1823 N N . LYS B 1 78 ? 4.398 4.023 15.092 1 91.81 78 LYS B N 1
ATOM 1824 C CA . LYS B 1 78 ? 3.933 3.417 13.847 1 91.81 78 LYS B CA 1
ATOM 1825 C C . LYS B 1 78 ? 5.017 3.468 12.774 1 91.81 78 LYS B C 1
ATOM 1827 O O . LYS B 1 78 ? 5.144 2.543 11.968 1 91.81 78 LYS B O 1
ATOM 1832 N N . PHE B 1 79 ? 5.801 4.501 12.747 1 90.49 79 PHE B N 1
ATOM 1833 C CA . PHE B 1 79 ? 6.907 4.602 11.801 1 90.49 79 PHE B CA 1
ATOM 1834 C C . PHE B 1 79 ? 8.212 4.15 12.444 1 90.49 79 PHE B C 1
ATOM 1836 O O . PHE B 1 79 ? 9.179 3.84 11.746 1 90.49 79 PHE B O 1
ATOM 1843 N N . GLY B 1 80 ? 8.27 4.113 13.741 1 86.03 80 GLY B N 1
ATOM 1844 C CA . GLY B 1 80 ? 9.499 3.777 14.441 1 86.03 80 GLY B CA 1
ATOM 1845 C C . GLY B 1 80 ? 10.531 4.889 14.401 1 86.03 80 GLY B C 1
ATOM 1846 O O . GLY B 1 80 ? 11.734 4.624 14.354 1 86.03 80 GLY B O 1
ATOM 1847 N N . ILE B 1 81 ? 10.006 6.101 14.128 1 84.44 81 ILE B N 1
ATOM 1848 C CA . ILE B 1 81 ? 10.906 7.247 14.052 1 84.44 81 ILE B CA 1
ATOM 1849 C C . ILE B 1 81 ? 10.5 8.291 15.09 1 84.44 81 ILE B C 1
ATOM 1851 O O . ILE B 1 81 ? 9.334 8.363 15.484 1 84.44 81 ILE B O 1
ATOM 1855 N N . THR B 1 82 ? 11.441 9.12 15.498 1 84.28 82 THR B N 1
ATOM 1856 C CA . THR B 1 82 ? 11.165 10.119 16.524 1 84.28 82 THR B CA 1
ATOM 1857 C C . THR B 1 82 ? 11.131 11.52 15.92 1 84.28 82 THR B C 1
ATOM 1859 O O . THR B 1 82 ? 10.471 12.415 1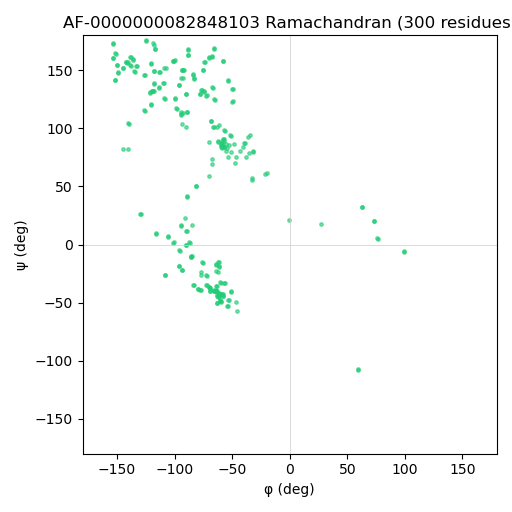6.452 1 84.28 82 THR B O 1
ATOM 1862 N N . ASN B 1 83 ? 11.753 11.795 14.9 1 84.63 83 ASN B N 1
ATOM 1863 C CA . ASN B 1 83 ? 11.878 13.149 14.373 1 84.63 83 ASN B CA 1
ATOM 1864 C C . ASN B 1 83 ? 11.519 13.21 12.891 1 84.63 83 ASN B C 1
ATOM 1866 O O . ASN B 1 83 ? 11.979 14.098 12.172 1 84.63 83 ASN B O 1
ATOM 1870 N N . GLY B 1 84 ? 10.747 12.369 12.435 1 86.74 84 GLY B N 1
ATOM 1871 C CA . GLY B 1 84 ? 10.417 12.337 11.019 1 86.74 84 GLY B CA 1
ATOM 1872 C C . GLY B 1 84 ? 9.163 13.12 10.68 1 86.74 84 GLY B C 1
ATOM 1873 O O . GLY B 1 84 ? 8.323 13.363 11.549 1 86.74 84 GLY B O 1
ATOM 1874 N N . ASN B 1 85 ? 9.1 13.65 9.475 1 92.4 85 ASN B N 1
ATOM 1875 C CA . ASN B 1 85 ? 7.92 14.301 8.917 1 92.4 85 ASN B CA 1
ATOM 1876 C C . ASN B 1 85 ? 7.181 13.384 7.946 1 92.4 85 ASN B C 1
ATOM 1878 O O . ASN B 1 85 ? 7.766 12.444 7.406 1 92.4 85 ASN B O 1
ATOM 1882 N N . PHE B 1 86 ? 5.965 13.671 7.769 1 96.43 86 PHE B N 1
ATOM 1883 C CA . PHE B 1 86 ? 5.17 12.803 6.909 1 96.43 86 PHE B CA 1
ATOM 1884 C C . PHE B 1 86 ? 4.075 13.595 6.204 1 96.43 86 PHE B C 1
ATOM 1886 O O . PHE B 1 86 ? 3.538 14.554 6.763 1 96.43 86 PHE B O 1
ATOM 1893 N N . TYR B 1 87 ? 3.807 13.124 5.045 1 97.11 87 TYR B N 1
ATOM 1894 C CA . TYR B 1 87 ? 2.755 13.772 4.269 1 97.11 87 TYR B CA 1
ATOM 1895 C C . TYR B 1 87 ? 1.393 13.574 4.925 1 97.11 87 TYR B C 1
ATOM 1897 O O . TYR B 1 87 ? 1.073 12.476 5.386 1 97.11 87 TYR B O 1
ATOM 1905 N N . ILE B 1 88 ? 0.687 14.658 4.97 1 96.52 88 ILE B N 1
ATOM 1906 C CA . ILE B 1 88 ? -0.764 14.641 5.126 1 96.52 88 ILE B CA 1
ATOM 1907 C C . ILE B 1 88 ? -1.423 15.244 3.887 1 96.52 88 ILE B C 1
ATOM 1909 O O . ILE B 1 88 ? -0.745 15.828 3.038 1 96.52 88 ILE B O 1
ATOM 1913 N N . GLY B 1 89 ? -2.718 15.132 3.691 1 97.29 89 GLY B N 1
ATOM 1914 C CA . GLY B 1 89 ? -3.43 15.381 2.447 1 97.29 89 GLY B CA 1
ATOM 1915 C C . GLY B 1 89 ? -3.719 16.851 2.209 1 97.29 89 GLY B C 1
ATOM 1916 O O . GLY B 1 89 ? -4.858 17.226 1.921 1 97.29 89 GLY B O 1
ATOM 1917 N N . LEU B 1 90 ? -2.629 17.676 2.336 1 94.83 90 LEU B N 1
ATOM 1918 C CA . LEU B 1 90 ? -2.777 19.097 2.04 1 94.83 90 LEU B CA 1
ATOM 1919 C C . LEU B 1 90 ? -1.835 19.519 0.917 1 94.83 90 LEU B C 1
ATOM 1921 O O . LEU B 1 90 ? -0.615 19.386 1.041 1 94.83 90 LEU B O 1
ATOM 1925 N N . SER B 1 91 ? -2.409 20.024 -0.174 1 95.32 91 SER B N 1
ATOM 1926 C CA . SER B 1 91 ? -1.624 20.448 -1.329 1 95.32 91 SER B CA 1
ATOM 1927 C C . SER B 1 91 ? -2.317 21.576 -2.085 1 95.32 91 SER B C 1
ATOM 1929 O O . SER B 1 91 ? -3.48 21.887 -1.818 1 95.32 91 SER B O 1
ATOM 1931 N N . ARG B 1 92 ? -1.532 22.217 -2.915 1 94.32 92 ARG B N 1
ATOM 1932 C CA . ARG B 1 92 ? -2.049 23.24 -3.819 1 94.32 92 ARG B CA 1
ATOM 1933 C C . ARG B 1 92 ? -1.425 23.112 -5.204 1 94.32 92 ARG B C 1
ATOM 1935 O O . ARG B 1 92 ? -0.356 22.518 -5.357 1 94.32 92 ARG B O 1
ATOM 1942 N N . SER B 1 93 ? -2.168 23.567 -6.17 1 93.14 93 SER B N 1
ATOM 1943 C CA . SER B 1 93 ? -1.739 23.393 -7.554 1 93.14 93 SER B CA 1
ATOM 1944 C C . SER B 1 93 ? -0.557 24.298 -7.884 1 93.14 93 SER B C 1
ATOM 1946 O O . SER B 1 93 ? 0.307 23.933 -8.684 1 93.14 93 SER B O 1
ATOM 1948 N N . ASN B 1 94 ? -0.541 25.44 -7.327 1 91.29 94 ASN B N 1
ATOM 1949 C CA . ASN B 1 94 ? 0.555 26.39 -7.486 1 91.29 94 ASN B CA 1
ATOM 1950 C C . ASN B 1 94 ? 0.658 27.332 -6.289 1 91.29 94 ASN B C 1
ATOM 1952 O O . ASN B 1 94 ? -0.221 27.343 -5.425 1 91.29 94 ASN B O 1
ATOM 1956 N N . ALA B 1 95 ? 1.714 28.175 -6.202 1 87.73 95 ALA B N 1
ATOM 1957 C CA . ALA B 1 95 ? 2.03 29.014 -5.049 1 87.73 95 ALA B CA 1
ATOM 1958 C C . ALA B 1 95 ? 0.921 30.029 -4.788 1 87.73 95 ALA B C 1
ATOM 1960 O O . ALA B 1 95 ? 0.757 30.503 -3.662 1 87.73 95 ALA B O 1
ATOM 1961 N N . SER B 1 96 ? 0.114 30.395 -5.791 1 88.55 96 SER B N 1
ATOM 1962 C CA . SER B 1 96 ? -0.913 31.423 -5.653 1 88.55 96 SER B CA 1
ATOM 1963 C C . SER B 1 96 ? -2.272 30.808 -5.334 1 88.55 96 SER B C 1
ATOM 1965 O O . SER B 1 96 ? -3.231 31.526 -5.043 1 88.55 96 SER B O 1
ATOM 1967 N N . SER B 1 97 ? -2.337 29.461 -5.347 1 90.75 97 SER B N 1
ATOM 1968 C CA . SER B 1 97 ? -3.593 28.763 -5.095 1 90.75 97 SER B CA 1
ATOM 1969 C C . SER B 1 97 ? -3.751 28.425 -3.616 1 90.75 97 SER B C 1
ATOM 1971 O O . SER B 1 97 ? -2.76 28.271 -2.9 1 90.75 97 SER B O 1
ATOM 1973 N N . PRO B 1 98 ? -4.943 28.382 -3.173 1 89.43 98 PRO B N 1
ATOM 1974 C CA . PRO B 1 98 ? -5.149 27.91 -1.802 1 89.43 98 PRO B CA 1
ATOM 1975 C C . PRO B 1 98 ? -4.812 26.43 -1.63 1 89.43 98 PRO B C 1
ATOM 1977 O O . PRO B 1 98 ? -4.694 25.702 -2.619 1 89.43 98 PRO B O 1
ATOM 1980 N N . PHE B 1 99 ? -4.623 26.072 -0.394 1 92.09 99 PHE B N 1
ATOM 1981 C CA . PHE B 1 99 ? -4.426 24.663 -0.077 1 92.09 99 PHE B CA 1
ATOM 1982 C C . PHE B 1 99 ? -5.764 23.942 0.039 1 92.09 99 PHE B C 1
ATOM 1984 O O . PHE B 1 99 ? -6.726 24.491 0.579 1 92.09 99 PHE B O 1
ATOM 1991 N N . TYR B 1 100 ? -5.722 22.699 -0.453 1 94.67 100 TYR B N 1
ATOM 1992 C CA . TYR B 1 100 ? -6.866 21.803 -0.323 1 94.67 100 TYR B CA 1
ATOM 1993 C C . TYR B 1 100 ? -6.455 20.486 0.323 1 94.67 100 TYR B C 1
ATOM 1995 O O . TYR B 1 100 ? -5.344 19.999 0.103 1 94.67 100 TYR B O 1
ATOM 2003 N N . TRP B 1 101 ? -7.41 20.036 1.06 1 96.2 101 TRP B N 1
ATOM 2004 C CA . TRP B 1 101 ? -7.26 18.652 1.498 1 96.2 101 TRP B CA 1
ATOM 2005 C C . TRP B 1 101 ? -7.437 17.688 0.33 1 96.2 101 TRP B C 1
ATOM 2007 O O . TRP B 1 101 ? -8.077 18.025 -0.669 1 96.2 101 TRP B O 1
ATOM 2017 N N . ASP B 1 102 ? -6.968 16.512 0.485 1 98.09 102 ASP B N 1
ATOM 2018 C CA . ASP B 1 102 ? -6.981 15.491 -0.558 1 98.09 102 ASP B CA 1
ATOM 2019 C C . ASP B 1 102 ? -8.41 15.109 -0.935 1 98.09 102 ASP B C 1
ATOM 2021 O O . ASP B 1 102 ? -8.649 14.569 -2.017 1 98.09 102 ASP B O 1
ATOM 2025 N N . ASP B 1 103 ? -9.323 15.433 -0.115 1 97.17 103 ASP B N 1
ATOM 2026 C CA . ASP B 1 103 ? -10.715 15.126 -0.428 1 97.17 103 ASP B CA 1
ATOM 2027 C C . ASP B 1 103 ? -11.373 16.274 -1.19 1 97.17 103 ASP B C 1
ATOM 2029 O O . ASP B 1 103 ? -12.578 16.246 -1.446 1 97.17 103 ASP B O 1
ATOM 2033 N N . GLY B 1 104 ? -10.615 17.297 -1.413 1 96.43 104 GLY B N 1
ATOM 2034 C CA . GLY B 1 104 ? -11.119 18.386 -2.233 1 96.43 104 GLY B CA 1
ATOM 2035 C C . GLY B 1 104 ? -11.627 19.561 -1.419 1 96.43 104 GLY B C 1
ATOM 2036 O O . GLY B 1 104 ? -11.977 20.604 -1.975 1 96.43 104 GLY B O 1
ATOM 2037 N N . THR B 1 105 ? -11.692 19.473 -0.122 1 95.44 105 THR B N 1
ATOM 2038 C CA . THR B 1 105 ? -12.164 20.58 0.703 1 95.44 105 THR B CA 1
ATOM 2039 C C . THR B 1 105 ? -11.032 21.565 0.985 1 95.44 105 THR B C 1
ATOM 2041 O O . THR B 1 105 ? -9.871 21.168 1.099 1 95.44 105 THR B O 1
ATOM 2044 N N . PRO B 1 106 ? -11.32 22.774 1.079 1 91.68 106 PRO B N 1
ATOM 2045 C CA . PRO B 1 106 ? -10.278 23.777 1.309 1 91.68 106 PRO B CA 1
ATOM 2046 C C . PRO B 1 106 ? -9.768 23.779 2.748 1 91.68 106 PRO B C 1
ATOM 2048 O O . PRO B 1 106 ? -10.502 23.408 3.667 1 91.68 106 PRO B O 1
ATOM 2051 N N . LEU B 1 107 ? -8.564 24.143 2.875 1 89.17 107 LEU B N 1
ATOM 2052 C CA . LEU B 1 107 ? -8.051 24.434 4.209 1 89.17 107 LEU B CA 1
ATOM 2053 C C . LEU B 1 107 ? -8.704 25.688 4.781 1 89.17 107 LEU B C 1
ATOM 2055 O O . LEU B 1 107 ? -8.663 26.753 4.161 1 89.17 107 LEU B O 1
ATOM 2059 N N . GLU B 1 108 ? -9.611 25.523 5.751 1 79.24 108 GLU B N 1
ATOM 2060 C CA . GLU B 1 108 ? -10.304 26.671 6.329 1 79.24 108 GLU B CA 1
ATOM 2061 C C . GLU B 1 108 ? -9.405 27.424 7.306 1 79.24 108 GLU B C 1
ATOM 2063 O O . GLU B 1 108 ? -9.665 28.586 7.627 1 79.24 108 GLU B O 1
ATOM 2068 N N . VAL B 1 109 ? -8.408 26.793 7.94 1 64.13 109 VAL B N 1
ATOM 2069 C CA . VAL B 1 109 ? -7.712 27.421 9.059 1 64.13 109 VAL B CA 1
ATOM 2070 C C . VAL B 1 109 ? -6.522 28.226 8.541 1 64.13 109 VAL B C 1
ATOM 2072 O O . VAL B 1 109 ? -5.755 27.744 7.705 1 64.13 109 VAL B O 1
ATOM 2075 N N . HIS B 1 110 ? -6.658 29.516 8.445 1 57.06 110 HIS B N 1
ATOM 2076 C CA . HIS B 1 110 ? -5.546 30.405 8.129 1 57.06 110 HIS B CA 1
ATOM 2077 C C . HIS B 1 110 ? -4.354 30.144 9.043 1 57.06 110 HIS B C 1
ATOM 2079 O O . HIS B 1 110 ? -3.219 30.488 8.705 1 57.06 110 HIS B O 1
ATOM 2085 N N . ASN B 1 111 ? -4.636 29.931 10.22 1 50.17 111 ASN B N 1
ATOM 2086 C CA . ASN B 1 111 ? -3.505 30.149 11.115 1 50.17 111 ASN B CA 1
ATOM 2087 C C . ASN B 1 111 ? -2.621 28.908 11.214 1 50.17 111 ASN B C 1
ATOM 2089 O O . ASN B 1 111 ? -2.042 28.636 12.267 1 50.17 111 ASN B O 1
ATOM 2093 N N . PHE B 1 112 ? -2.815 28.04 10.262 1 54.34 112 PHE B N 1
ATOM 2094 C CA . PHE B 1 112 ? -1.824 27.03 10.615 1 54.34 112 PHE B CA 1
ATOM 2095 C C . PHE B 1 112 ? -0.412 27.551 10.376 1 54.34 112 PHE B C 1
ATOM 2097 O O . PHE B 1 112 ? -0.128 28.134 9.327 1 54.34 112 PHE B O 1
ATOM 2104 N N . GLY B 1 113 ? 0.04 28.17 11.427 1 55.12 113 GLY B N 1
ATOM 2105 C CA . GLY B 1 113 ? 1.425 28.599 11.536 1 55.12 113 GLY B CA 1
ATOM 2106 C C . GLY B 1 113 ? 2.258 28.24 10.32 1 55.12 113 GLY B C 1
ATOM 2107 O O . GLY B 1 113 ? 3.452 27.96 10.44 1 55.12 113 GLY B O 1
ATOM 2108 N N . ILE B 1 114 ? 1.433 28.016 9.229 1 58.34 114 ILE B N 1
ATOM 2109 C CA . ILE B 1 114 ? 2.284 27.791 8.066 1 58.34 114 ILE B CA 1
ATOM 2110 C C . ILE B 1 114 ? 3.017 29.081 7.705 1 58.34 114 ILE B C 1
ATOM 2112 O O . ILE B 1 114 ? 2.394 30.062 7.292 1 58.34 114 ILE B O 1
ATOM 2116 N N . MET B 1 115 ? 3.998 29.579 8.363 1 57.06 115 MET B N 1
ATOM 2117 C CA . MET B 1 115 ? 4.595 30.909 8.283 1 57.06 115 MET B CA 1
ATOM 2118 C C . MET B 1 115 ? 4.823 31.317 6.832 1 57.06 115 MET B C 1
ATOM 2120 O O . MET B 1 115 ? 4.476 32.43 6.434 1 57.06 115 MET B O 1
ATOM 2124 N N . THR B 1 116 ? 5.545 30.597 6.001 1 65.04 116 THR B N 1
ATOM 2125 C CA . THR B 1 116 ? 5.903 31.014 4.65 1 65.04 116 THR B CA 1
ATOM 2126 C C . THR B 1 116 ? 5.832 29.836 3.683 1 65.04 116 THR B C 1
ATOM 2128 O O . THR B 1 116 ? 6.834 29.157 3.449 1 65.04 116 THR B O 1
ATOM 2131 N N . PRO B 1 117 ? 4.501 29.62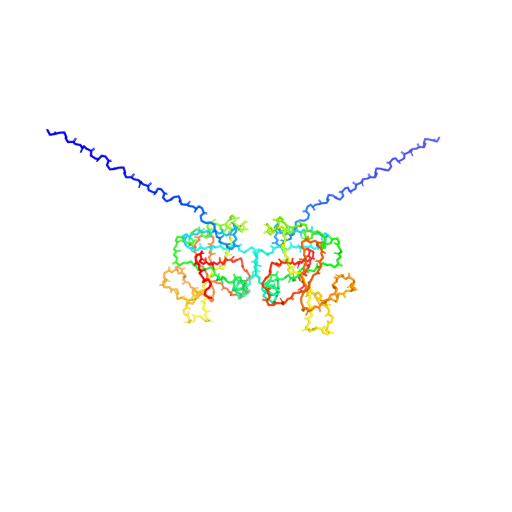4 3.245 1 73.44 117 PRO B N 1
ATOM 2132 C CA . PRO B 1 117 ? 4.396 28.484 2.332 1 73.44 117 PRO B CA 1
ATOM 2133 C C . PRO B 1 117 ? 5.216 28.671 1.057 1 73.44 117 PRO B C 1
ATOM 2135 O O . PRO B 1 117 ? 4.896 29.532 0.234 1 73.44 117 PRO B O 1
ATOM 2138 N N . GLN B 1 118 ? 6.279 28.041 1.045 1 83.6 118 GLN B N 1
ATOM 2139 C CA . GLN B 1 118 ? 7.183 28.145 -0.095 1 83.6 118 GLN B CA 1
ATOM 2140 C C . GLN B 1 118 ? 6.926 27.03 -1.105 1 83.6 118 GLN B C 1
ATOM 2142 O O . GLN B 1 118 ? 7.216 27.183 -2.293 1 83.6 118 GLN B O 1
ATOM 2147 N N . ASN B 1 119 ? 6.336 25.972 -0.648 1 91.9 119 ASN B N 1
ATOM 2148 C CA . ASN B 1 119 ? 6.131 24.813 -1.51 1 91.9 119 ASN B CA 1
ATOM 2149 C C . ASN B 1 119 ? 4.66 24.41 -1.567 1 91.9 119 ASN B C 1
ATOM 2151 O O . ASN B 1 119 ? 3.818 25.027 -0.913 1 91.9 119 ASN B O 1
ATOM 2155 N N . ASN B 1 120 ? 4.335 23.453 -2.366 1 93.32 120 ASN B N 1
ATOM 2156 C CA . ASN B 1 120 ? 2.95 23.2 -2.747 1 93.32 120 ASN B CA 1
ATOM 2157 C C . ASN B 1 120 ? 2.354 22.038 -1.958 1 93.32 120 ASN B C 1
ATOM 2159 O O . ASN B 1 120 ? 1.19 21.683 -2.151 1 93.32 120 ASN B O 1
ATOM 2163 N N . VAL B 1 121 ? 3.15 21.512 -1.078 1 95.34 121 VAL B N 1
ATOM 2164 C CA . VAL B 1 121 ? 2.628 20.417 -0.267 1 95.34 121 VAL B CA 1
ATOM 2165 C C . VAL B 1 121 ? 3.003 20.633 1.198 1 95.34 121 VAL B C 1
ATOM 2167 O O . VAL B 1 121 ? 4.06 21.195 1.498 1 95.34 121 VAL B O 1
ATOM 2170 N N . ILE B 1 122 ? 2.132 20.169 2.085 1 92.93 122 ILE B N 1
ATOM 2171 C CA . ILE B 1 122 ? 2.352 20.326 3.519 1 92.93 122 ILE B CA 1
ATOM 2172 C C . ILE B 1 122 ? 2.686 18.973 4.142 1 92.93 122 ILE B C 1
ATOM 2174 O O . ILE B 1 122 ? 2.111 17.949 3.763 1 92.93 122 ILE B O 1
ATOM 2178 N N . GLU B 1 123 ? 3.581 18.991 4.999 1 94.38 123 GLU B N 1
ATOM 2179 C CA . GLU B 1 123 ? 3.876 17.839 5.846 1 94.38 123 GLU B CA 1
ATOM 2180 C C . GLU B 1 123 ? 3.652 18.165 7.32 1 94.38 123 GLU B C 1
ATOM 2182 O O . GLU B 1 123 ? 3.8 19.316 7.735 1 94.38 123 GLU B O 1
ATOM 2187 N N . LEU B 1 124 ? 3.298 17.209 8.027 1 93.79 124 LEU B N 1
ATOM 2188 C CA . LEU B 1 124 ? 3.203 17.293 9.48 1 93.79 124 LEU B CA 1
ATOM 2189 C C . LEU B 1 124 ? 4.521 16.896 10.135 1 93.79 124 LEU B C 1
ATOM 2191 O O . LEU B 1 124 ? 5.106 15.867 9.789 1 93.79 124 LEU B O 1
ATOM 2195 N N . MET B 1 125 ? 4.939 17.736 10.991 1 92.45 125 MET B N 1
ATOM 2196 C CA . MET B 1 125 ? 6.165 17.448 11.73 1 92.45 125 MET B CA 1
ATOM 2197 C C . MET B 1 125 ? 5.864 16.651 12.995 1 92.45 125 MET B C 1
ATOM 2199 O O . MET B 1 125 ? 4.729 16.643 13.474 1 92.45 125 MET B O 1
ATOM 2203 N N . HIS B 1 126 ? 6.862 16.074 13.513 1 90.58 126 HIS B N 1
ATOM 2204 C CA . HIS B 1 126 ? 6.742 15.323 14.757 1 90.58 126 HIS B CA 1
ATOM 2205 C C . HIS B 1 126 ? 6.287 16.221 15.902 1 90.58 126 HIS B C 1
ATOM 2207 O O . HIS B 1 126 ? 5.777 15.734 16.914 1 90.58 126 HIS B O 1
ATOM 2213 N N . THR B 1 127 ? 6.428 17.531 15.788 1 89.33 127 THR B N 1
ATOM 2214 C CA . THR B 1 127 ? 6.015 18.506 16.791 1 89.33 127 THR B CA 1
ATOM 2215 C C . THR B 1 127 ? 4.551 18.894 16.597 1 89.33 127 THR B C 1
ATOM 2217 O O . THR B 1 127 ? 4.047 19.792 17.275 1 89.33 127 THR B O 1
ATOM 2220 N N . SER B 1 128 ? 3.856 18.345 15.641 1 90.69 128 SER B N 1
ATOM 2221 C CA . SER B 1 128 ? 2.46 18.611 15.307 1 90.69 128 SER B CA 1
ATOM 2222 C C . SER B 1 128 ? 2.314 19.929 14.553 1 90.69 128 SER B C 1
ATOM 2224 O O . SER B 1 128 ? 1.199 20.413 14.35 1 90.69 128 SER B O 1
ATOM 2226 N N . LYS B 1 129 ? 3.418 20.538 14.241 1 89.31 129 LYS B N 1
ATOM 2227 C CA . LYS B 1 129 ? 3.403 21.723 13.388 1 89.31 129 LYS B CA 1
ATOM 2228 C C . LYS B 1 129 ? 3.479 21.34 11.913 1 89.31 129 LYS B C 1
ATOM 2230 O O . LYS B 1 129 ? 3.716 20.177 11.58 1 89.31 129 LYS B O 1
ATOM 2235 N N . TRP B 1 130 ? 3.218 22.332 11.068 1 91.34 130 TRP B N 1
ATOM 2236 C CA . TRP B 1 130 ? 3.203 22.073 9.632 1 91.34 130 TRP B CA 1
ATOM 2237 C C . TRP B 1 130 ? 4.354 22.793 8.937 1 91.34 130 TRP B C 1
ATOM 2239 O O . TRP B 1 130 ? 4.778 23.866 9.373 1 91.34 130 TRP B O 1
ATOM 2249 N N . THR B 1 131 ? 4.818 22.245 7.949 1 90.23 131 THR B N 1
ATOM 2250 C CA . THR B 1 131 ? 5.763 22.897 7.049 1 90.23 131 THR B CA 1
ATOM 2251 C C . THR B 1 131 ? 5.459 22.542 5.596 1 90.23 131 THR B C 1
ATOM 2253 O O . THR B 1 131 ? 4.709 21.602 5.325 1 90.23 131 THR B O 1
ATOM 2256 N N . THR B 1 132 ? 5.899 23.381 4.694 1 92.46 132 THR B N 1
ATOM 2257 C CA . THR B 1 132 ? 5.736 23.07 3.279 1 92.46 132 THR B CA 1
ATOM 2258 C C . THR B 1 132 ? 6.986 22.391 2.727 1 92.46 132 THR B C 1
ATOM 2260 O O . THR B 1 132 ? 8.105 22.713 3.133 1 92.46 132 THR B O 1
ATOM 2263 N N . VAL B 1 133 ? 6.805 21.499 1.878 1 92.22 133 VAL B N 1
ATOM 2264 C CA . VAL B 1 133 ? 7.926 20.78 1.282 1 92.22 133 VAL B CA 1
ATOM 2265 C C . VAL B 1 133 ? 7.713 20.647 -0.224 1 92.22 133 VAL B C 1
ATOM 2267 O O . VAL B 1 133 ? 6.597 20.825 -0.718 1 92.22 133 VAL B O 1
ATOM 2270 N N . ASN B 1 134 ? 8.838 20.413 -0.924 1 92.38 134 ASN B N 1
ATOM 2271 C CA . ASN B 1 134 ? 8.758 20.088 -2.344 1 92.38 134 ASN B CA 1
ATOM 2272 C C . ASN B 1 134 ? 8.056 18.752 -2.575 1 92.38 134 ASN B C 1
ATOM 2274 O O . ASN B 1 134 ? 8.429 17.739 -1.981 1 92.38 134 ASN B O 1
ATOM 2278 N N . PRO B 1 135 ? 7.017 18.736 -3.372 1 95.4 135 PRO B N 1
ATOM 2279 C CA . PRO B 1 135 ? 6.222 17.523 -3.573 1 95.4 135 PRO B CA 1
ATOM 2280 C C . PRO B 1 135 ? 7.032 16.38 -4.179 1 95.4 135 PRO B C 1
ATOM 2282 O O . PRO B 1 135 ? 6.577 15.233 -4.189 1 95.4 135 PRO B O 1
ATOM 2285 N N . THR B 1 136 ? 8.196 16.657 -4.726 1 95.87 136 THR B N 1
ATOM 2286 C CA . THR B 1 136 ? 9.014 15.625 -5.353 1 95.87 136 THR B CA 1
ATOM 2287 C C . THR B 1 136 ? 9.88 14.917 -4.316 1 95.87 136 THR B C 1
ATOM 2289 O O . THR B 1 136 ? 10.472 13.874 -4.602 1 95.87 136 THR B O 1
ATOM 2292 N N . GLU B 1 137 ? 9.924 15.471 -3.073 1 94.86 137 GLU B N 1
ATOM 2293 C CA . GLU B 1 137 ? 10.72 14.861 -2.012 1 94.86 137 GLU B CA 1
ATOM 2294 C C . GLU B 1 137 ? 10.023 13.632 -1.435 1 94.86 137 GLU B C 1
ATOM 2296 O O . GLU B 1 137 ? 8.824 13.668 -1.152 1 94.86 137 GLU B O 1
ATOM 2301 N N . PRO B 1 138 ? 10.751 12.546 -1.277 1 96.02 138 PRO B N 1
ATOM 2302 C CA . PRO B 1 138 ? 10.148 11.364 -0.656 1 96.02 138 PRO B CA 1
ATOM 2303 C C . PRO B 1 138 ? 9.977 11.514 0.855 1 96.02 138 PRO B C 1
ATOM 2305 O O . PRO B 1 138 ? 10.897 11.967 1.541 1 96.02 138 PRO B O 1
ATOM 2308 N N . HIS B 1 139 ? 8.82 11.208 1.365 1 96.26 139 HIS B N 1
ATOM 2309 C CA . HIS B 1 139 ? 8.508 11.237 2.79 1 96.26 139 HIS B CA 1
ATOM 2310 C C . HIS B 1 139 ? 7.598 10.077 3.178 1 96.26 139 HIS B C 1
ATOM 2312 O O . HIS B 1 139 ? 6.913 9.507 2.326 1 96.26 139 HIS B O 1
ATOM 2318 N N . LEU B 1 140 ? 7.615 9.707 4.419 1 96.35 140 LEU B N 1
ATOM 2319 C CA . LEU B 1 140 ? 6.557 8.877 4.985 1 96.35 140 LEU B CA 1
ATOM 2320 C C . LEU B 1 140 ? 5.197 9.548 4.827 1 96.35 140 LEU B C 1
ATOM 2322 O O . LEU B 1 140 ? 5.119 10.757 4.599 1 96.35 140 LEU B O 1
ATOM 2326 N N . PHE B 1 141 ? 4.172 8.755 4.878 1 97.54 141 PHE B N 1
ATOM 2327 C CA . PHE B 1 141 ? 2.87 9.38 4.681 1 97.54 141 PHE B CA 1
ATOM 2328 C C . PHE B 1 141 ? 1.775 8.581 5.378 1 97.54 141 PHE B C 1
ATOM 2330 O O . PHE B 1 141 ? 2.002 7.446 5.801 1 97.54 141 PHE B O 1
ATOM 2337 N N . ILE B 1 142 ? 0.734 9.247 5.575 1 98.04 142 ILE B N 1
ATOM 2338 C CA . ILE B 1 142 ? -0.428 8.669 6.242 1 98.04 142 ILE B CA 1
ATOM 2339 C C . ILE B 1 142 ? -1.635 8.717 5.307 1 98.04 142 ILE B C 1
ATOM 2341 O O . ILE B 1 142 ? -1.865 9.722 4.63 1 98.04 142 ILE B O 1
ATOM 2345 N N . CYS B 1 143 ? -2.348 7.636 5.169 1 97.9 143 CYS B N 1
ATOM 2346 C CA . CYS B 1 143 ? -3.64 7.592 4.495 1 97.9 143 CYS B CA 1
ATOM 2347 C C . CYS B 1 143 ? -4.782 7.597 5.504 1 97.9 143 CYS B C 1
ATOM 2349 O O . CYS B 1 143 ? -4.586 7.256 6.672 1 97.9 143 CYS B O 1
ATOM 2351 N N . SER B 1 144 ? -5.978 8.011 5.049 1 97.95 144 SER B N 1
ATOM 2352 C CA . SER B 1 144 ? -7.131 7.986 5.944 1 97.95 144 SER B CA 1
ATOM 2353 C C . SER B 1 144 ? -8.408 7.63 5.19 1 97.95 144 SER B C 1
ATOM 2355 O O . SER B 1 144 ? -8.494 7.827 3.976 1 97.95 144 SER B O 1
ATOM 2357 N N . TYR B 1 145 ? -9.358 7.032 5.883 1 96.15 145 TYR B N 1
ATOM 2358 C CA . TYR B 1 145 ? -10.702 6.742 5.396 1 96.15 145 TYR B CA 1
ATOM 2359 C C . TYR B 1 145 ? -11.711 6.76 6.538 1 96.15 145 TYR B C 1
ATOM 2361 O O . TYR B 1 145 ? -11.339 6.623 7.706 1 96.15 145 TYR B O 1
ATOM 2369 N N . LEU B 1 146 ? -12.927 7.026 6.197 1 94.39 146 LEU B N 1
ATOM 2370 C CA . LEU B 1 146 ? -13.985 7.049 7.201 1 94.39 146 LEU B CA 1
ATOM 2371 C C . LEU B 1 146 ? -14.411 5.633 7.574 1 94.39 146 LEU B C 1
ATOM 2373 O O . LEU B 1 146 ? -14.538 4.768 6.704 1 94.39 146 LEU B O 1
ATOM 2377 N N . MET B 1 147 ? -14.479 5.289 8.804 1 88.13 147 MET B N 1
ATOM 2378 C CA . MET B 1 147 ? -14.87 3.972 9.3 1 88.13 147 MET B CA 1
ATOM 2379 C C . MET B 1 147 ? -16.21 3.544 8.711 1 88.13 147 MET B C 1
ATOM 2381 O O . MET B 1 147 ? -16.374 2.393 8.304 1 88.13 147 MET B O 1
ATOM 2385 N N . ASN B 1 148 ? -17.21 4.355 8.711 1 73.66 148 ASN B N 1
ATOM 2386 C CA . ASN B 1 148 ? -18.539 3.993 8.23 1 73.66 148 ASN B CA 1
ATOM 2387 C C . ASN B 1 148 ? -18.73 4.382 6.766 1 73.66 148 ASN B C 1
ATOM 2389 O O . ASN B 1 148 ? -19.86 4.439 6.277 1 73.66 148 ASN B O 1
ATOM 2393 N N . ALA B 1 149 ? -17.632 4.671 6.024 1 62.08 149 ALA B N 1
ATOM 2394 C CA . ALA B 1 149 ? -17.855 5.136 4.658 1 62.08 149 ALA B CA 1
ATOM 2395 C C . ALA B 1 149 ? -18.485 4.041 3.801 1 62.08 149 ALA B C 1
ATOM 2397 O O . ALA B 1 149 ? -18.035 2.893 3.822 1 62.08 149 ALA B O 1
ATOM 2398 N N . THR B 1 150 ? -19.778 4.026 3.522 1 50.83 150 THR B N 1
ATOM 2399 C CA . THR B 1 150 ? -20.507 3.184 2.58 1 50.83 150 THR B CA 1
ATOM 2400 C C . THR B 1 150 ? -19.937 3.33 1.172 1 50.83 150 THR B C 1
ATOM 2402 O O . THR B 1 150 ? -19.617 4.438 0.738 1 50.83 150 THR B O 1
ATOM 2405 N N . HIS B 1 151 ? -18.949 2.698 0.751 1 44.69 151 HIS B N 1
ATOM 2406 C CA . HIS B 1 151 ? -18.553 2.857 -0.644 1 44.69 151 HIS B CA 1
ATOM 2407 C C . HIS B 1 151 ? -19.772 2.951 -1.555 1 44.69 151 HIS B C 1
ATOM 2409 O O . HIS B 1 151 ? -20.648 2.084 -1.518 1 44.69 151 HIS B O 1
ATOM 2415 N N . SER B 1 152 ? -20.329 4.15 -1.766 1 35.81 152 SER B N 1
ATOM 2416 C CA . SER B 1 152 ? -21.3 4.235 -2.853 1 35.81 152 SER B CA 1
ATOM 2417 C C . SER B 1 152 ? -20.684 3.802 -4.179 1 35.81 152 SER B C 1
ATOM 2419 O O . SER B 1 152 ? -19.478 3.953 -4.388 1 35.81 152 SER B O 1
#

Solvent-accessible surface area (backbone atoms only — not comparable to full-atom values): 17322 Å² total; per-residue (Å²): 136,85,80,76,77,78,76,77,77,75,77,72,74,69,72,70,79,60,83,70,67,32,81,77,38,82,86,31,46,64,54,94,63,34,24,37,38,73,42,72,52,71,30,24,46,66,56,45,39,49,51,20,42,75,71,73,28,30,26,22,77,67,91,46,68,68,49,36,46,48,52,26,61,46,37,34,73,66,61,68,39,80,80,56,51,25,38,37,16,37,35,30,92,42,90,88,46,68,48,23,32,59,86,68,47,65,63,81,68,80,72,56,62,56,81,71,73,78,39,40,24,37,28,40,29,48,85,46,44,46,44,52,39,61,49,79,50,62,32,32,34,30,28,23,41,53,63,81,62,68,84,125,136,84,80,76,77,78,78,77,78,76,75,73,74,71,72,71,78,61,82,70,66,34,81,78,38,80,87,33,45,66,54,94,63,36,24,37,40,73,42,73,52,71,31,24,47,67,57,44,38,49,51,21,44,74,71,73,28,30,27,22,76,66,92,45,66,68,49,35,46,48,51,26,60,46,38,34,74,66,62,69,40,80,79,55,50,26,38,38,18,37,35,30,92,41,90,89,46,68,47,23,31,58,86,69,47,66,64,81,70,77,72,57,71,54,81,72,75,79,39,40,23,36,27,39,31,46,84,44,46,58,45,52,37,61,48,79,51,62,34,31,34,29,27,22,41,52,60,80,61,68,82,123

InterPro domains:
  IPR001304 C-type lectin-like [PF00059] (42-144)
  IPR001304 C-type lectin-like [PS50041] (31-144)
  IPR001304 C-type lectin-like [SM00034] (24-144)
  IPR016186 C-type lectin-like/link domain superfamily [G3DSA:3.10.100.10] (11-145)
  IPR016187 C-type lectin fold [SSF56436] (27-145)

pLDDT: mean 83.15, std 18.82, range [35.81, 98.68]

Foldseek 3Di:
DPPPPPPPPPPPPPVPPPPLAQPPDNLWDDDDFKTKDWDLWWAFQVVVQVVQVVVVWGFADDQDLVVLLVVLVCCCVRNVDQWFKAFGQWFDPDPPGFIDGRVGHGNPDVPLVQVDQPEGGWIATSVSGIYHDHSRGIGITMIMDGRPPPPD/DPPPPPPPPPPPPPPPPPPLAQPPDNLWDDDDFKTKDWDLWWAFQVVVQVVQVVVVWGFADDQDLVVLLVVLVCCCVRNVDQWFKAFGQWFDPDPPGFIDGRVGHGNPDVPLVQVDQPEGGWIATSVSGIYHDHSRGIGITMIMDGRPPPPD

Nearest PDB structures (foldseek):
  4wuw-assembly1_A  TM=8.116E-01  e=5.770E-09  Rattus norvegicus
  5ffs-assembly1_A  TM=8.317E-01  e=1.564E-08  Rattus norvegicus
  4wrf-assembly1_A  TM=8.148E-01  e=2.918E-08  Rattus norvegicus
  5fft-assembly1_A  TM=7.714E-01  e=1.219E-08  Rattus norvegicus
  3pak-assembly1_A  TM=7.649E-01  e=1.886E-08  Rattus norvegicus

Secondary structure (DSSP, 8-state):
----------------------SS-TTSEEETTEEEEEEEEEE-HHHHHHHHHHTT-EE----SHHHHHHHHHHHHHHHS-SS--EEEEEE-SSTTSPPEETTS-B---S-S---S--SSEEEE-TTS-EEEE-TTS-EEEEEEEETT----/----------------------SS-TTSEEETTEEEEEEEEEE-HHHHHHHHHHTT-EE----SHHHHHHHHHHHHHHHS-SS--EEEEEE-SSTTSPPEETTS-B---TTS------SSEEEE-TTS-EEEE-TTS-EEEEEEEETT----